Protein AF-A0AAJ7UEV7-F1 (afdb_monomer_lite)

Organism: Petromyzon marinus (NCBI:txid7757)

Foldseek 3Di:
DDDDPQVVVLCVVPVHGLVVVLVVVLVVVLVVLLVVLVVVLVVVLVVCVVPDVDPVVNVVSVVVSVVVSVVVNVVSVVVSVVVSVCCVVPPSDDDPPDDDPVCVVVPDPCVCVVPVVVVVVVVVVVVVVVVVVVVVVVVVVVVVVVVVVVVVVVVVVVVVVVVVVQVVCCVPVNDCVVVVVVVVVVVVVVVVVVVVVVVVVPDDDDDDDDDDDDDDDDDDDDD

Radius of gyration: 62.02 Å; chains: 1; bounding box: 124×59×159 Å

pLDDT: mean 82.24, std 18.48, range [31.08, 98.31]

Secondary structure (DSSP, 8-state):
-------HHHHHHHSS-HHHHHHHHHHHHHHHHHHHHHHHHHHHHHHHHHH---HHHHHHHHHHHHHHHHHHHHHHHHHHHHHHHHHHHHTSPPPTT---GGGGGGGS--TTHHHHHHHHHHHHHHHHHHHHHHHHHHHHHHHHHHHHHHHHHHHHHHHHHHHHHHHHHHHHH-TTHHHHHHHHHHHHHHHHHHHHHHHHTS---------------------

InterPro domains:
  IPR008685 Centromere protein Mis12 [PF05859] (9-202)
  IPR008685 Centromere protein Mis12 [PTHR14527] (3-201)

Structure (mmCIF, N/CA/C/O backbone):
data_AF-A0AAJ7UEV7-F1
#
_entry.id   AF-A0AAJ7UEV7-F1
#
loop_
_atom_site.group_PDB
_atom_site.id
_atom_site.type_symbol
_atom_site.label_atom_id
_atom_site.label_alt_id
_atom_site.label_comp_id
_atom_site.label_asym_id
_atom_site.label_entity_id
_atom_site.label_seq_id
_atom_site.pdbx_PDB_ins_code
_atom_site.Cartn_x
_atom_site.Cartn_y
_atom_site.Cartn_z
_atom_site.occupancy
_atom_site.B_iso_or_equiv
_atom_site.auth_seq_id
_atom_site.auth_comp_id
_atom_site.auth_asym_id
_atom_site.auth_atom_id
_atom_site.pdbx_PDB_model_num
ATOM 1 N N . MET A 1 1 ? -11.355 -19.401 20.460 1.00 37.16 1 MET A N 1
ATOM 2 C CA . MET A 1 1 ? -10.104 -18.675 20.183 1.00 37.16 1 MET A CA 1
ATOM 3 C C . MET A 1 1 ? -9.495 -19.332 18.969 1.00 37.16 1 MET A C 1
ATOM 5 O O . MET A 1 1 ? -8.907 -20.398 19.087 1.00 37.16 1 MET A O 1
ATOM 9 N N . SER A 1 2 ? -9.828 -18.785 17.809 1.00 34.41 2 SER A N 1
ATOM 10 C CA . SER A 1 2 ? -9.319 -19.207 16.510 1.00 34.41 2 SER A CA 1
ATOM 11 C C . SER A 1 2 ? -8.396 -18.087 16.061 1.00 34.41 2 SER A C 1
ATOM 13 O O . SER A 1 2 ? -8.808 -16.929 16.093 1.00 34.41 2 SER A O 1
ATOM 15 N N . ASP A 1 3 ? -7.158 -18.458 15.769 1.00 40.19 3 ASP A N 1
ATOM 16 C CA . ASP A 1 3 ? -6.040 -17.582 15.446 1.00 40.19 3 ASP A CA 1
ATOM 17 C C . ASP A 1 3 ? -6.348 -16.575 14.325 1.00 40.19 3 ASP A C 1
ATOM 19 O O . ASP A 1 3 ? -6.954 -16.918 13.309 1.00 40.19 3 ASP A O 1
ATOM 23 N N . ASP A 1 4 ? -5.874 -15.345 14.535 1.00 48.88 4 ASP A N 1
ATOM 24 C CA . ASP A 1 4 ? -5.304 -14.442 13.533 1.00 48.88 4 ASP A CA 1
ATOM 25 C C . ASP A 1 4 ? -6.028 -14.319 12.191 1.00 48.88 4 ASP A C 1
ATOM 27 O O . ASP A 1 4 ? -5.432 -14.456 11.121 1.00 48.88 4 ASP A O 1
ATOM 31 N N . ASN A 1 5 ? -7.295 -13.913 12.218 1.00 60.47 5 ASN A N 1
ATOM 32 C CA . ASN A 1 5 ? -7.782 -13.089 11.122 1.00 60.47 5 ASN A CA 1
ATOM 33 C C . ASN A 1 5 ? -7.566 -11.634 11.529 1.00 60.47 5 ASN A C 1
ATOM 35 O O . ASN A 1 5 ? -8.482 -10.982 12.022 1.00 60.47 5 ASN A O 1
ATOM 39 N N . LEU A 1 6 ? -6.340 -11.129 11.338 1.00 66.94 6 LEU A N 1
ATOM 40 C CA . LEU A 1 6 ? -5.933 -9.739 11.618 1.00 66.94 6 LEU A CA 1
ATOM 41 C C . LEU A 1 6 ? -6.726 -8.693 10.796 1.00 66.94 6 LEU A C 1
ATOM 43 O O . LEU A 1 6 ? -6.320 -7.537 10.709 1.00 66.94 6 LEU A O 1
ATOM 47 N N . MET A 1 7 ? -7.820 -9.118 10.150 1.00 85.31 7 MET A N 1
ATOM 48 C CA . MET A 1 7 ? -8.650 -8.366 9.223 1.00 85.31 7 MET A CA 1
ATOM 49 C C . MET A 1 7 ? -7.760 -7.621 8.226 1.00 85.31 7 MET A C 1
ATOM 51 O O . MET A 1 7 ? -7.825 -6.404 8.085 1.00 85.31 7 MET A O 1
ATOM 55 N N . MET A 1 8 ? -6.821 -8.347 7.605 1.00 88.88 8 MET A N 1
ATOM 56 C CA . MET A 1 8 ? -5.786 -7.754 6.747 1.00 88.88 8 MET A CA 1
ATOM 57 C C . MET A 1 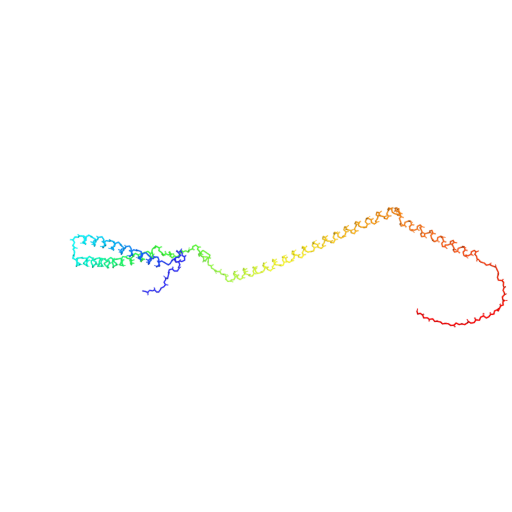8 ? -6.397 -7.074 5.521 1.00 88.88 8 MET A C 1
ATOM 59 O O . MET A 1 8 ? -5.898 -6.044 5.072 1.00 88.88 8 MET A O 1
ATOM 63 N N . TYR A 1 9 ? -7.499 -7.628 5.011 1.00 91.62 9 TYR A N 1
ATOM 64 C CA . TYR A 1 9 ? -8.213 -7.080 3.864 1.00 91.62 9 TYR A CA 1
ATOM 65 C C . TYR A 1 9 ? -8.946 -5.786 4.222 1.00 91.62 9 TYR A C 1
ATOM 67 O O . TYR A 1 9 ? -8.848 -4.772 3.536 1.00 91.62 9 TYR A O 1
ATOM 75 N N . GLU A 1 10 ? -9.607 -5.785 5.372 1.00 92.69 10 GLU A N 1
ATOM 76 C CA . GLU A 1 10 ? -10.213 -4.603 5.967 1.00 92.69 10 GLU A CA 1
ATOM 77 C C . GLU A 1 10 ? -9.139 -3.554 6.281 1.00 92.69 10 GLU A C 1
ATOM 79 O O . GLU A 1 10 ? -9.326 -2.372 6.016 1.00 92.69 10 GLU A O 1
ATOM 84 N N . THR A 1 11 ? -7.978 -3.973 6.786 1.00 93.62 11 THR A N 1
ATOM 85 C CA . THR A 1 11 ? -6.854 -3.086 7.118 1.00 93.62 11 THR A CA 1
ATOM 86 C C . THR A 1 11 ? -6.309 -2.393 5.874 1.00 93.62 11 THR A C 1
ATOM 88 O O . THR A 1 11 ? -6.007 -1.202 5.927 1.00 93.62 11 THR A O 1
ATOM 91 N N . GLN A 1 12 ? -6.231 -3.095 4.739 1.00 92.31 12 GLN A N 1
ATOM 92 C CA . GLN A 1 12 ? -5.912 -2.484 3.447 1.00 92.31 12 GLN A CA 1
ATOM 93 C C . GLN A 1 12 ? -6.934 -1.401 3.074 1.00 92.31 12 GLN A C 1
ATOM 95 O O . GLN A 1 12 ? -6.542 -0.342 2.587 1.00 92.31 12 GLN A O 1
ATOM 100 N N . HIS A 1 13 ? -8.223 -1.637 3.331 1.00 92.69 13 HIS A N 1
ATOM 101 C CA . HIS A 1 13 ? -9.284 -0.676 3.031 1.00 92.69 13 HIS A CA 1
ATOM 102 C C . HIS A 1 13 ? -9.283 0.549 3.961 1.00 92.69 13 HIS A C 1
ATOM 104 O O . HIS A 1 13 ? -9.392 1.682 3.494 1.00 92.69 13 HIS A O 1
ATOM 110 N N . PHE A 1 14 ? 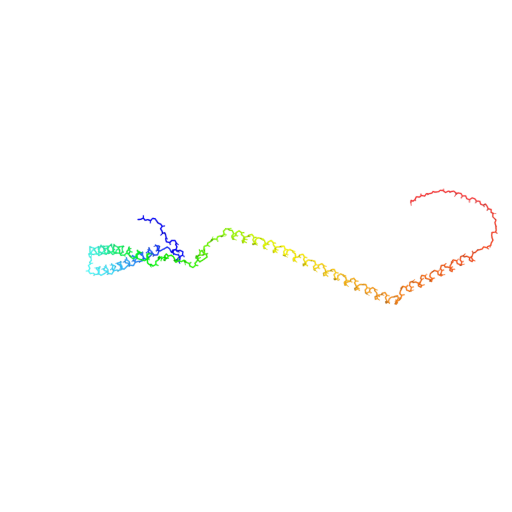-9.173 0.335 5.273 1.00 92.62 14 PHE A N 1
ATOM 111 C CA . PHE A 1 14 ? -9.299 1.388 6.286 1.00 92.62 14 PHE A CA 1
ATOM 112 C C . PHE A 1 14 ? -7.978 2.106 6.595 1.00 92.62 14 PHE A C 1
ATOM 114 O O . PHE A 1 14 ? -7.992 3.225 7.108 1.00 92.62 14 PHE A O 1
ATOM 121 N N . GLY A 1 15 ? -6.833 1.487 6.298 1.00 93.56 15 GLY A N 1
ATOM 122 C CA . GLY A 1 15 ? -5.505 2.009 6.638 1.00 93.56 15 GLY A CA 1
ATOM 123 C C . GLY A 1 15 ? -5.130 1.862 8.118 1.00 93.56 15 GLY A C 1
ATOM 124 O O . GLY A 1 15 ? -4.090 2.363 8.543 1.00 93.56 15 GLY A O 1
ATOM 125 N N . PHE A 1 16 ? -5.959 1.181 8.907 1.00 93.31 16 PHE A N 1
ATOM 126 C CA . PHE A 1 16 ? -5.718 0.819 10.301 1.00 93.31 16 PHE A CA 1
ATOM 127 C C . PHE A 1 16 ? -6.359 -0.539 10.590 1.00 93.31 16 PHE A C 1
ATOM 129 O O . PHE A 1 16 ? -7.294 -0.944 9.899 1.00 93.31 16 PHE A O 1
ATOM 136 N N . THR A 1 17 ? -5.883 -1.238 11.621 1.00 92.44 17 THR A N 1
ATOM 137 C CA . THR A 1 17 ? -6.530 -2.479 12.054 1.00 92.44 17 THR A CA 1
ATOM 138 C C . THR A 1 17 ? -7.797 -2.143 12.848 1.00 92.44 17 THR A C 1
ATOM 140 O O . THR A 1 17 ? -7.738 -1.300 13.753 1.00 92.44 17 THR A O 1
ATOM 143 N N . PRO A 1 18 ? -8.945 -2.787 12.567 1.00 92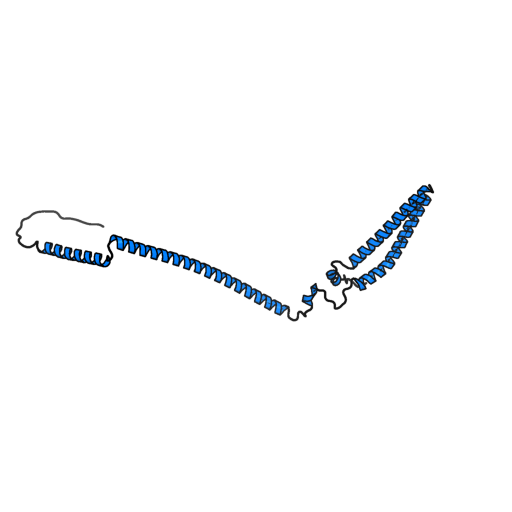.69 18 PRO A N 1
ATOM 144 C CA . PRO A 1 18 ? -10.188 -2.564 13.311 1.00 92.69 18 PRO A CA 1
ATOM 145 C C . PRO A 1 18 ? -10.009 -2.651 14.833 1.00 92.69 18 PRO A C 1
ATOM 147 O O . PRO A 1 18 ? -10.519 -1.806 15.566 1.00 92.69 18 PRO A O 1
ATOM 150 N N . GLN A 1 19 ? -9.192 -3.604 15.291 1.00 91.19 19 GLN A N 1
ATOM 151 C CA . GLN A 1 19 ? -8.843 -3.775 16.701 1.00 91.19 19 GLN A CA 1
ATOM 152 C C . GLN A 1 19 ? -8.137 -2.544 17.290 1.00 91.19 19 GLN A C 1
ATOM 154 O O . GLN A 1 19 ? -8.542 -2.057 18.338 1.00 91.19 19 GLN A O 1
ATOM 159 N N . SER A 1 20 ? -7.161 -1.952 16.588 1.00 93.56 20 SER A N 1
ATOM 160 C CA . SER A 1 20 ? -6.481 -0.743 17.077 1.00 93.56 20 SER A CA 1
ATOM 161 C C . SER A 1 20 ? -7.429 0.453 17.205 1.00 93.56 20 SER A C 1
ATOM 163 O O . SER A 1 20 ? -7.223 1.301 18.076 1.00 93.56 20 SER A O 1
ATOM 165 N N . CYS A 1 21 ? -8.443 0.555 16.341 1.00 94.38 21 CYS A N 1
ATOM 166 C CA . CYS A 1 21 ? -9.458 1.602 16.444 1.00 94.38 21 CYS A CA 1
ATOM 167 C C . CYS A 1 21 ? -10.361 1.381 17.666 1.00 94.38 21 CYS A C 1
ATOM 169 O O . CYS A 1 21 ? -10.597 2.319 18.429 1.00 94.38 21 CYS A O 1
ATOM 171 N N . LEU A 1 22 ? -10.807 0.140 17.881 1.00 94.38 22 LEU A N 1
ATOM 172 C CA . LEU A 1 22 ? -11.633 -0.258 19.023 1.00 94.38 22 LEU A CA 1
ATOM 173 C C . LEU A 1 22 ? -10.908 -0.054 20.359 1.00 94.38 22 LEU A C 1
ATOM 175 O O . LEU A 1 22 ? -11.475 0.558 21.264 1.00 94.38 22 LEU A O 1
ATOM 179 N N . ASP A 1 23 ? -9.636 -0.442 20.445 1.00 94.50 23 ASP A N 1
ATOM 180 C CA . ASP A 1 23 ? -8.784 -0.184 21.610 1.00 94.50 23 ASP A CA 1
ATOM 181 C C . ASP A 1 23 ? -8.656 1.321 21.885 1.00 94.50 23 ASP A C 1
ATOM 183 O O . ASP A 1 23 ? -8.760 1.782 23.025 1.00 94.50 23 ASP A O 1
ATOM 187 N N . GLY A 1 24 ? -8.462 2.122 20.831 1.00 96.44 24 GLY A N 1
ATOM 188 C CA . GLY A 1 24 ? -8.421 3.580 20.932 1.00 96.44 24 GLY A CA 1
ATOM 189 C C . GLY A 1 24 ? -9.727 4.169 21.473 1.00 96.44 24 GLY A C 1
ATOM 190 O O . GLY A 1 24 ? -9.699 5.041 22.344 1.00 96.44 24 GLY A O 1
ATOM 191 N N . MET A 1 25 ? -10.872 3.666 21.005 1.00 95.50 25 MET A N 1
ATOM 192 C CA . MET A 1 25 ? -12.194 4.072 21.486 1.00 95.50 25 MET A CA 1
ATOM 193 C C . MET A 1 25 ? -12.418 3.689 22.954 1.00 95.50 25 MET A C 1
ATOM 195 O O . MET A 1 25 ? -12.871 4.532 23.731 1.00 95.50 25 MET A O 1
ATOM 199 N N . TYR A 1 26 ? -12.080 2.457 23.346 1.00 96.62 26 TYR A N 1
ATOM 200 C CA . TYR A 1 26 ? -12.198 1.987 24.728 1.00 96.62 26 TYR A CA 1
ATOM 201 C C . TYR A 1 26 ? -11.386 2.871 25.678 1.00 96.62 26 TYR A C 1
ATOM 203 O O . TYR A 1 26 ? -11.924 3.406 26.651 1.00 96.62 26 TYR A O 1
ATOM 211 N N . ASN A 1 27 ? -10.113 3.103 25.342 1.00 96.50 27 ASN A N 1
ATOM 212 C CA . ASN A 1 27 ? -9.211 3.923 26.146 1.00 96.50 27 ASN A CA 1
ATOM 213 C C . ASN A 1 27 ? -9.725 5.360 26.296 1.00 96.50 27 ASN A C 1
ATOM 215 O O . ASN A 1 27 ? -9.709 5.900 27.401 1.00 96.50 27 ASN A O 1
ATOM 219 N N . ALA A 1 28 ? -10.242 5.959 25.218 1.00 97.69 28 ALA A N 1
ATOM 220 C CA . ALA A 1 28 ? -10.817 7.300 25.270 1.00 97.69 28 ALA A CA 1
ATOM 221 C C . ALA A 1 28 ? -12.026 7.367 26.219 1.00 97.69 28 ALA A C 1
ATOM 223 O O . ALA A 1 28 ? -12.105 8.257 27.066 1.00 97.69 28 ALA A O 1
ATOM 224 N N . VAL A 1 29 ? -12.959 6.412 26.126 1.00 96.12 29 VAL A N 1
ATOM 225 C CA . VAL A 1 29 ? -14.132 6.369 27.018 1.00 96.12 29 VAL A CA 1
ATOM 226 C C . VAL A 1 29 ? -13.711 6.152 28.471 1.00 96.12 29 VAL A C 1
ATOM 228 O O . VAL A 1 29 ? -14.212 6.842 29.363 1.00 96.12 29 VAL A O 1
ATOM 231 N N . GLN A 1 30 ? -12.768 5.243 28.719 1.00 95.81 30 GLN A N 1
ATOM 232 C CA . GLN A 1 30 ? -12.243 4.992 30.057 1.00 95.81 30 GLN A CA 1
ATOM 233 C C . GLN A 1 30 ? -11.587 6.250 30.652 1.00 95.81 30 GLN A C 1
ATOM 235 O O . GLN A 1 30 ? -11.829 6.576 31.818 1.00 95.81 30 GLN A O 1
ATOM 240 N N . GLU A 1 31 ? -10.801 6.984 29.861 1.00 97.25 31 GLU A N 1
ATOM 241 C CA . GLU A 1 31 ? -10.179 8.243 30.278 1.00 97.25 31 GLU A CA 1
ATOM 242 C C . GLU A 1 31 ? -11.232 9.304 30.629 1.00 97.25 31 GLU A C 1
ATOM 244 O O . GLU A 1 31 ? -11.127 9.957 31.672 1.00 97.25 31 GLU A O 1
ATOM 249 N N . TYR A 1 32 ? -12.297 9.430 29.828 1.00 96.75 32 TYR A N 1
ATOM 250 C CA . TYR A 1 32 ? -13.397 10.353 30.121 1.00 96.75 32 TYR A CA 1
ATOM 251 C C . TYR A 1 32 ? -14.143 10.002 31.411 1.00 96.75 32 TYR A C 1
ATOM 253 O O . TYR A 1 32 ? -14.419 10.902 32.209 1.00 96.75 32 TYR A O 1
ATOM 261 N N . ILE A 1 33 ? -14.444 8.720 31.649 1.00 95.31 33 ILE A N 1
ATOM 262 C CA . ILE A 1 33 ? -15.087 8.266 32.894 1.00 95.31 33 ILE A CA 1
ATOM 263 C C . ILE A 1 33 ? -14.206 8.615 34.094 1.00 95.31 33 ILE A C 1
ATOM 265 O O . ILE A 1 33 ? -14.686 9.198 35.068 1.00 95.31 33 ILE A O 1
ATOM 269 N N . TYR A 1 34 ? -12.913 8.299 34.016 1.00 96.06 34 TYR A N 1
ATOM 270 C CA . TYR A 1 34 ? -11.973 8.579 35.096 1.00 96.06 34 TYR A CA 1
ATOM 271 C C . TYR A 1 34 ? -11.859 10.082 35.377 1.00 96.06 34 TYR A C 1
ATOM 273 O O . TYR A 1 34 ? -11.980 10.507 36.526 1.00 96.06 34 TYR A O 1
ATOM 281 N N . SER A 1 35 ? -11.690 10.891 34.329 1.00 96.94 35 SER A N 1
ATOM 282 C CA . SER A 1 35 ? -11.585 12.349 34.422 1.00 96.94 35 SER A CA 1
ATOM 283 C C . SER A 1 35 ? -12.839 12.978 35.040 1.00 96.94 35 SER A C 1
ATOM 285 O O . SER A 1 35 ? -12.742 13.776 35.975 1.00 96.94 35 SER A O 1
ATOM 287 N N . MET A 1 36 ? -14.031 12.557 34.601 1.00 96.50 36 MET A N 1
ATOM 288 C CA . MET A 1 36 ? -15.302 13.056 35.132 1.00 96.50 36 MET A CA 1
ATOM 289 C C . MET A 1 36 ? -15.491 12.692 36.608 1.00 96.50 36 MET A C 1
ATOM 291 O O . MET A 1 36 ? -15.860 13.550 37.412 1.00 96.50 36 MET A O 1
ATOM 295 N N . LEU A 1 37 ? -15.229 11.435 36.981 1.00 95.50 37 LEU A N 1
ATOM 296 C CA . LEU A 1 37 ? -15.378 10.976 38.363 1.00 95.50 37 LEU A CA 1
ATOM 297 C C . LEU A 1 37 ? -14.362 11.640 39.296 1.00 95.50 37 LEU A C 1
ATOM 299 O O . LEU A 1 37 ? -14.715 11.976 40.426 1.00 95.50 37 LEU A O 1
ATOM 303 N N . LYS A 1 38 ? -13.138 11.899 38.822 1.00 95.31 38 LYS A N 1
ATOM 304 C CA . LYS A 1 38 ? -12.131 12.650 39.581 1.00 95.31 38 LYS A CA 1
ATOM 305 C C . LYS A 1 38 ? -12.497 14.119 39.756 1.00 95.31 38 LYS A C 1
ATOM 307 O O . LYS A 1 38 ? -12.440 14.614 40.876 1.00 95.31 38 LYS A O 1
ATOM 312 N N . ALA A 1 39 ? -12.974 14.790 38.710 1.00 96.19 39 ALA A N 1
ATOM 313 C CA . ALA A 1 39 ? -13.480 16.157 38.839 1.00 96.19 39 ALA A CA 1
ATOM 314 C C . ALA A 1 39 ? -14.673 16.238 39.814 1.00 96.19 39 ALA A C 1
ATOM 316 O O . ALA A 1 39 ? -14.785 17.179 40.605 1.00 96.19 39 ALA A O 1
ATOM 317 N N . GLY A 1 40 ? -15.548 15.226 39.793 1.00 95.31 40 GLY A N 1
ATOM 318 C CA . GLY A 1 40 ? -16.633 15.071 40.761 1.00 95.31 40 GLY A CA 1
ATOM 319 C C . GLY A 1 40 ? -16.126 14.871 42.193 1.00 95.31 40 GLY A C 1
ATOM 320 O O . GLY A 1 40 ? -16.630 15.516 43.113 1.00 95.31 40 GLY A O 1
ATOM 321 N N . GLU A 1 41 ? -15.108 14.029 42.385 1.00 95.25 41 GLU A N 1
ATOM 322 C CA . GLU A 1 41 ? -14.438 13.830 43.676 1.00 95.25 41 GLU A CA 1
ATOM 323 C C . GLU A 1 41 ? -13.891 15.146 44.226 1.00 95.25 41 GLU A C 1
ATOM 325 O O . GLU A 1 41 ? -14.177 15.474 45.376 1.00 95.25 41 GLU A O 1
ATOM 330 N N . ASP A 1 42 ? -13.178 15.924 43.412 1.00 94.56 42 ASP A N 1
ATOM 331 C CA . ASP A 1 42 ? -12.589 17.200 43.827 1.00 94.56 42 ASP A CA 1
ATOM 332 C C . ASP A 1 42 ? -13.663 18.193 44.297 1.00 94.56 42 ASP A C 1
ATOM 334 O O . ASP A 1 42 ? -13.528 18.810 45.358 1.00 94.56 42 ASP A O 1
ATOM 338 N N . CYS A 1 43 ? -14.783 18.277 43.570 1.00 94.56 43 CYS A N 1
ATOM 339 C CA . CYS A 1 43 ? -15.926 19.118 43.938 1.00 94.56 43 CYS A CA 1
ATOM 340 C C . CYS A 1 43 ? -16.552 18.692 45.280 1.00 94.56 43 CYS A C 1
ATOM 342 O O . CYS A 1 43 ? -16.884 19.534 46.124 1.00 94.56 43 CYS A O 1
ATOM 344 N N . VAL A 1 44 ? -16.721 17.383 45.500 1.00 92.50 44 VAL A N 1
ATOM 345 C CA . VAL A 1 44 ? -17.278 16.846 46.752 1.00 92.50 44 VAL A CA 1
ATOM 346 C C . VAL A 1 44 ? -16.293 17.032 47.907 1.00 92.50 44 VAL A C 1
ATOM 348 O O . VAL A 1 44 ? -16.708 17.418 49.002 1.00 92.50 44 VAL A O 1
ATOM 351 N N . LEU A 1 45 ? -14.996 16.817 47.683 1.00 93.00 45 LEU A N 1
ATOM 352 C CA . LEU A 1 45 ? -13.951 17.039 48.682 1.00 93.00 45 LEU A CA 1
ATOM 353 C C . LEU A 1 45 ? -13.896 18.507 49.113 1.00 93.00 45 LEU A C 1
ATOM 355 O O . LEU A 1 45 ? -13.855 18.775 50.314 1.00 93.00 45 LEU A O 1
ATOM 359 N N . GLU A 1 46 ? -13.967 19.456 48.175 1.00 91.19 46 GLU A N 1
ATOM 360 C CA . GLU A 1 46 ? -14.021 20.891 48.485 1.00 91.19 46 GLU A CA 1
ATOM 361 C C . GLU A 1 46 ? -15.261 21.235 49.326 1.00 91.19 46 GLU A C 1
ATOM 363 O O . GLU A 1 46 ? -15.178 21.968 50.320 1.00 91.19 46 GLU A O 1
ATOM 368 N N . TYR A 1 47 ? -16.416 20.666 48.975 1.00 89.75 47 TYR A N 1
ATOM 369 C CA . TYR A 1 47 ? -17.656 20.854 49.725 1.00 89.75 47 TYR A CA 1
ATOM 370 C C . TYR A 1 47 ? -17.568 20.300 51.157 1.00 89.75 47 TYR A C 1
ATOM 372 O O . TYR A 1 47 ? -17.971 20.974 52.111 1.00 89.75 47 TYR A O 1
ATOM 380 N N . VAL A 1 48 ? -17.031 19.087 51.321 1.00 89.12 48 VAL A N 1
ATOM 381 C CA . VAL A 1 48 ? -16.893 18.419 52.625 1.00 89.12 48 VAL A CA 1
ATOM 382 C C . VAL A 1 48 ? -15.846 19.115 53.491 1.00 89.12 48 VAL A C 1
ATOM 384 O O . VAL A 1 48 ? -16.107 19.334 54.673 1.00 89.12 48 VAL A O 1
ATOM 387 N N . ALA A 1 49 ? -14.714 19.534 52.922 1.00 87.19 49 ALA A N 1
ATOM 388 C CA . ALA A 1 49 ? -13.662 20.251 53.643 1.00 87.19 49 ALA A CA 1
ATOM 389 C C . ALA A 1 49 ? -14.153 21.591 54.217 1.00 87.19 49 ALA A C 1
ATOM 391 O O . ALA A 1 49 ? -13.744 21.989 55.306 1.00 87.19 49 ALA A O 1
ATOM 392 N N . ARG A 1 50 ? -15.082 22.270 53.528 1.00 86.50 50 ARG A N 1
ATOM 393 C CA . ARG A 1 50 ? -15.719 23.505 54.022 1.00 86.50 50 ARG A CA 1
ATOM 394 C C . ARG A 1 50 ? -16.689 23.285 55.188 1.00 86.50 50 ARG A C 1
ATOM 396 O O . ARG A 1 50 ? -16.955 24.229 55.926 1.00 86.50 50 ARG A O 1
ATOM 403 N N . ARG A 1 51 ? -17.263 22.085 55.331 1.00 82.31 51 ARG A N 1
ATOM 404 C CA . ARG A 1 51 ? -18.329 21.776 56.309 1.00 82.31 51 ARG A CA 1
ATOM 405 C C . ARG A 1 51 ? -17.892 20.877 57.460 1.00 82.31 51 ARG A C 1
ATOM 407 O O . ARG A 1 51 ? -18.525 20.911 58.511 1.00 82.31 51 ARG A O 1
ATOM 414 N N . SER A 1 52 ? -16.853 20.068 57.282 1.00 70.44 52 SER A N 1
ATOM 415 C CA . SER A 1 52 ? -16.338 19.171 58.314 1.00 70.44 52 SER A CA 1
ATOM 416 C C . SER A 1 52 ? -14.812 19.156 58.301 1.00 70.44 52 SER A C 1
ATOM 418 O O . SER A 1 52 ? -14.203 18.929 57.259 1.00 70.44 52 SER A O 1
ATOM 420 N N . SER A 1 53 ? -14.198 19.323 59.472 1.00 65.31 53 SER A N 1
ATOM 421 C CA . SER A 1 53 ? -12.738 19.276 59.643 1.00 65.31 53 SER A CA 1
ATOM 422 C C . SER A 1 53 ? -12.213 17.867 59.956 1.00 65.31 53 SER A C 1
ATOM 424 O O . SER A 1 53 ? -11.098 17.719 60.448 1.00 65.31 53 SER A O 1
ATOM 426 N N . HIS A 1 54 ? -13.026 16.822 59.771 1.00 74.06 54 HIS A N 1
ATOM 427 C CA . HIS A 1 54 ? -12.658 15.448 60.121 1.00 74.06 54 HIS A CA 1
ATOM 428 C C . HIS A 1 54 ? -12.066 14.723 58.912 1.00 74.06 54 HIS A C 1
ATOM 430 O O . HIS A 1 54 ? -12.756 14.486 57.920 1.00 74.06 54 HIS A O 1
ATOM 436 N N . SER A 1 55 ? -10.797 14.320 59.026 1.00 75.06 55 SER A N 1
ATOM 437 C CA . SER A 1 55 ? -10.056 13.585 57.989 1.00 75.06 55 SER A CA 1
ATOM 438 C C . SER A 1 55 ? -10.766 12.304 57.537 1.00 75.06 55 SER A C 1
ATOM 440 O O . SER A 1 55 ? -10.765 11.986 56.350 1.00 75.06 55 SER A O 1
ATOM 442 N N . SER A 1 56 ? -11.470 11.632 58.453 1.00 78.56 56 SER A N 1
ATOM 443 C CA . SER A 1 56 ? -12.233 10.410 58.176 1.00 78.56 56 SER A CA 1
ATOM 444 C C . SER A 1 56 ? -13.401 10.602 57.200 1.00 78.56 56 SER A C 1
ATOM 446 O O . SER A 1 56 ? -13.843 9.637 56.581 1.00 78.56 56 SER A O 1
ATOM 448 N N . SER A 1 57 ? -13.917 11.826 57.042 1.00 82.31 57 SER A N 1
ATOM 449 C CA . SER A 1 57 ? -14.974 12.135 56.068 1.00 82.31 57 SER A CA 1
ATOM 450 C C . SER A 1 57 ? -14.409 12.240 54.648 1.00 82.31 57 SER A C 1
ATOM 452 O O . SER A 1 57 ? -15.002 11.731 53.700 1.00 82.31 57 SER A O 1
ATOM 454 N N . LEU A 1 58 ? -13.216 12.827 54.506 1.00 86.12 58 LEU A N 1
ATOM 455 C CA . LEU A 1 58 ? -12.530 12.978 53.220 1.00 86.12 58 LEU A CA 1
ATOM 456 C C . LEU A 1 58 ? -12.056 11.624 52.675 1.00 86.12 58 LEU A C 1
ATOM 458 O O . LEU A 1 58 ? -12.225 11.343 51.492 1.00 86.12 58 LEU A O 1
ATOM 462 N N . GLU A 1 59 ? -11.528 10.752 53.537 1.00 88.56 59 GLU A N 1
ATOM 463 C CA . GLU A 1 59 ? -11.122 9.392 53.150 1.00 88.56 59 GLU A CA 1
ATOM 464 C C . GLU A 1 59 ? -12.300 8.555 52.639 1.00 88.56 59 GLU A C 1
ATOM 466 O O . GLU A 1 59 ? -12.166 7.851 51.639 1.00 88.56 59 GLU A O 1
ATOM 471 N N . LYS A 1 60 ? -13.480 8.684 53.262 1.00 91.31 60 LYS A N 1
ATOM 472 C CA . LYS A 1 60 ? -14.703 8.007 52.803 1.00 91.31 60 LYS A CA 1
ATOM 473 C C . LYS A 1 60 ? -15.153 8.478 51.424 1.00 91.31 60 LYS A C 1
ATOM 475 O O . LYS A 1 60 ? -15.618 7.653 50.644 1.00 91.31 60 LYS A O 1
ATOM 480 N N . VAL A 1 61 ? -15.004 9.769 51.113 1.00 92.06 61 VAL A N 1
ATOM 481 C CA . VAL A 1 61 ? -15.292 10.295 49.767 1.00 92.06 61 VAL A CA 1
ATOM 482 C C . VAL A 1 61 ? -14.356 9.651 48.750 1.00 92.06 61 VAL A C 1
ATOM 484 O O . VAL A 1 61 ? -14.836 9.091 47.772 1.00 92.06 61 VAL A O 1
ATOM 487 N N . ARG A 1 62 ? -13.043 9.630 49.018 1.00 93.31 62 ARG A N 1
ATOM 488 C CA . ARG A 1 62 ? -12.060 8.992 48.123 1.00 93.31 62 ARG A CA 1
ATOM 489 C C . ARG A 1 62 ? -12.345 7.508 47.908 1.00 93.31 62 ARG A C 1
ATOM 491 O O . ARG A 1 62 ? -12.312 7.029 46.778 1.00 93.31 62 ARG A O 1
ATOM 498 N N . GLN A 1 63 ? -12.657 6.787 48.985 1.00 94.75 63 GLN A N 1
ATOM 499 C CA . GLN A 1 63 ? -13.012 5.370 48.918 1.00 94.75 63 GLN A CA 1
ATOM 500 C C . GLN A 1 63 ? -14.303 5.148 48.117 1.00 94.75 63 GLN A C 1
ATOM 502 O O . GLN A 1 63 ? -14.370 4.229 47.305 1.00 94.75 63 GLN A O 1
ATOM 5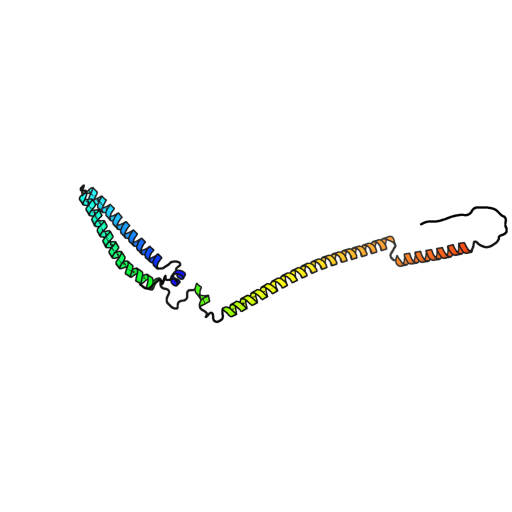07 N N . GLY A 1 64 ? -15.311 6.001 48.316 1.00 95.12 64 GLY A N 1
ATOM 508 C CA . GLY A 1 64 ? -16.562 5.965 47.563 1.00 95.12 64 GLY A CA 1
ATOM 509 C C . GLY A 1 64 ? -16.356 6.224 46.071 1.00 95.12 64 GLY A C 1
ATOM 510 O O . GLY A 1 64 ? -16.884 5.474 45.252 1.00 95.12 64 GLY A O 1
ATOM 511 N N . THR A 1 65 ? -15.545 7.223 45.708 1.00 95.06 65 THR A N 1
ATOM 512 C CA . THR A 1 65 ? -15.196 7.486 44.304 1.00 95.06 65 THR A CA 1
ATOM 513 C C . THR A 1 65 ? -14.453 6.305 43.696 1.00 95.06 65 THR A C 1
ATOM 515 O O . THR A 1 65 ? -14.770 5.917 42.578 1.00 95.06 65 THR A O 1
ATOM 518 N N . GLN A 1 66 ? -13.511 5.691 44.419 1.00 95.56 66 GLN A N 1
ATOM 519 C CA . GLN A 1 66 ? -12.792 4.524 43.905 1.00 95.56 66 GLN A CA 1
ATOM 520 C C . GLN A 1 66 ? -13.739 3.349 43.630 1.00 95.56 66 GLN A C 1
ATOM 522 O O . GLN A 1 66 ? -13.688 2.774 42.549 1.00 95.56 66 GLN A O 1
ATOM 527 N N . LEU A 1 67 ? -14.660 3.051 44.553 1.00 96.75 67 LEU A N 1
ATOM 528 C CA . LEU A 1 67 ? -15.687 2.024 44.341 1.00 96.75 67 LEU A CA 1
ATOM 529 C C . LEU A 1 67 ? -16.570 2.335 43.125 1.00 96.75 67 LEU A C 1
ATOM 531 O O . LEU A 1 67 ? -16.935 1.428 42.381 1.00 96.75 67 LEU A O 1
ATOM 535 N N . LEU A 1 68 ? -16.904 3.610 42.911 1.00 95.81 68 LEU A N 1
ATOM 536 C CA . LEU A 1 68 ? -17.678 4.039 41.749 1.00 95.81 68 LEU A CA 1
ATOM 537 C C . LEU A 1 68 ? -16.882 3.894 40.445 1.00 95.81 68 LEU A C 1
ATOM 539 O O . LEU A 1 68 ? -17.441 3.428 39.457 1.00 95.81 68 LEU A O 1
ATOM 543 N N . ILE A 1 69 ? -15.590 4.237 40.440 1.00 95.69 69 ILE A N 1
ATOM 544 C CA . ILE A 1 69 ? -14.691 4.031 39.293 1.00 95.69 69 ILE A CA 1
ATOM 545 C C . ILE A 1 69 ? -14.619 2.544 38.946 1.00 95.69 69 ILE A C 1
ATOM 547 O O . ILE A 1 69 ? -14.825 2.183 37.790 1.00 95.69 69 ILE A O 1
ATOM 551 N N . ASP A 1 70 ? -14.379 1.683 39.935 1.00 95.75 70 ASP A N 1
ATOM 552 C CA . ASP A 1 70 ? -14.262 0.239 39.721 1.00 95.75 70 ASP A CA 1
ATOM 553 C C . ASP A 1 70 ? -15.581 -0.348 39.187 1.00 95.75 70 ASP A C 1
ATOM 555 O O . ASP A 1 70 ? -15.581 -1.157 38.256 1.00 95.75 70 ASP A O 1
ATOM 559 N N . HIS A 1 71 ? -16.720 0.115 39.716 1.00 95.75 71 HIS A N 1
ATOM 560 C CA . HIS A 1 71 ? -18.042 -0.284 39.236 1.00 95.75 71 HIS A CA 1
ATOM 561 C C . HIS A 1 71 ? -18.302 0.169 37.793 1.00 95.75 71 HIS A C 1
ATOM 563 O O . HIS A 1 71 ? -18.773 -0.621 36.973 1.00 95.75 71 HIS A O 1
ATOM 569 N N . MET A 1 72 ? -17.970 1.420 37.461 1.00 95.50 72 MET A N 1
ATOM 570 C CA . MET A 1 72 ? -18.140 1.953 36.107 1.00 95.50 72 MET A CA 1
ATOM 571 C C . MET A 1 72 ? -17.209 1.294 35.104 1.00 95.50 72 MET A C 1
ATOM 573 O O . MET A 1 72 ? -17.641 1.021 33.989 1.00 95.50 72 MET A O 1
ATOM 577 N N . LYS A 1 73 ? -15.977 0.968 35.501 1.00 95.19 73 LYS A N 1
ATOM 578 C CA . LYS A 1 73 ? -15.055 0.208 34.661 1.00 95.19 73 LYS A CA 1
ATOM 579 C C . LYS A 1 73 ? -15.605 -1.184 34.360 1.00 95.19 73 LYS A C 1
ATOM 581 O O . LYS A 1 73 ? -15.709 -1.547 33.199 1.00 95.19 73 LYS A O 1
ATOM 586 N N . SER A 1 74 ? -16.041 -1.924 35.380 1.00 95.44 74 SER A N 1
ATOM 587 C CA . SER A 1 74 ? -16.613 -3.260 35.171 1.00 95.44 74 SER A CA 1
ATOM 588 C C . SER A 1 74 ? -17.845 -3.232 34.262 1.00 95.44 74 SER A C 1
ATOM 590 O O . SER A 1 74 ? -18.048 -4.159 33.479 1.00 95.44 74 SER A O 1
ATOM 592 N N . HIS A 1 75 ? -18.671 -2.188 34.363 1.00 95.44 75 HIS A N 1
ATOM 593 C CA . HIS A 1 75 ? -19.814 -2.017 33.474 1.00 95.44 75 HIS A CA 1
ATOM 594 C C . HIS A 1 75 ? -19.380 -1.635 32.053 1.00 95.44 75 HIS A C 1
ATOM 596 O O . HIS A 1 75 ? -19.949 -2.151 31.092 1.00 95.44 75 HIS A O 1
ATOM 602 N N . LEU A 1 76 ? -18.382 -0.752 31.914 1.00 95.81 76 LEU A N 1
ATOM 603 C CA . LEU A 1 76 ? -17.802 -0.390 30.624 1.00 95.81 76 LEU A CA 1
ATOM 604 C C . LEU A 1 76 ? -17.297 -1.643 29.913 1.00 95.81 76 LEU A C 1
ATOM 606 O O . LEU A 1 76 ? -17.731 -1.867 28.792 1.00 95.81 76 LEU A O 1
ATOM 610 N N . ASP A 1 77 ? -16.490 -2.470 30.578 1.00 95.69 77 ASP A N 1
ATOM 611 C CA . ASP A 1 77 ? -15.911 -3.699 30.022 1.00 95.69 77 ASP A CA 1
ATOM 612 C C . ASP A 1 77 ? -16.999 -4.601 29.418 1.00 95.69 77 ASP A C 1
ATOM 614 O O . ASP A 1 77 ? -16.973 -4.885 28.223 1.00 95.69 77 ASP A O 1
ATOM 618 N N . MET A 1 78 ? -18.042 -4.929 30.193 1.00 95.62 78 MET A N 1
ATOM 619 C CA . MET A 1 78 ? -19.165 -5.742 29.702 1.00 95.62 78 MET A CA 1
ATOM 620 C C . MET A 1 78 ? -19.889 -5.114 28.506 1.00 95.62 78 MET A C 1
ATOM 622 O O . MET A 1 78 ? -20.271 -5.808 27.565 1.00 95.62 78 MET A O 1
ATOM 626 N N . THR A 1 79 ? -20.139 -3.803 28.544 1.00 94.81 79 THR A N 1
ATOM 627 C CA . THR A 1 79 ? -20.829 -3.135 27.430 1.00 94.81 79 THR A CA 1
ATOM 628 C C . THR A 1 79 ? -19.950 -3.006 26.196 1.00 94.81 79 THR A C 1
ATOM 630 O O . THR A 1 79 ? -20.454 -3.099 25.076 1.00 94.81 79 THR A O 1
ATOM 633 N N . PHE A 1 80 ? -18.650 -2.796 26.389 1.00 95.88 80 PHE A N 1
ATOM 634 C CA . PHE A 1 80 ? -17.716 -2.572 25.306 1.00 95.88 80 PHE A CA 1
ATOM 635 C C . PHE A 1 80 ? -17.408 -3.871 24.576 1.00 95.88 80 PHE A C 1
ATOM 637 O O . PHE A 1 80 ? -17.368 -3.828 23.359 1.00 95.88 80 PHE A O 1
ATOM 644 N N . GLU A 1 81 ? -17.354 -5.021 25.255 1.00 94.19 81 GLU A N 1
ATOM 645 C CA . GLU A 1 81 ? -17.274 -6.337 24.595 1.00 94.19 81 GLU A CA 1
ATOM 646 C C . GLU A 1 81 ? -18.400 -6.532 23.558 1.00 94.19 81 GLU A C 1
ATOM 648 O O . GLU A 1 81 ? -18.172 -7.004 22.442 1.00 94.19 81 GLU A O 1
ATOM 653 N N . LEU A 1 82 ? -19.631 -6.118 23.889 1.00 94.62 82 LEU A N 1
ATOM 654 C CA . LEU A 1 82 ? -20.773 -6.230 22.977 1.00 94.62 82 LEU A CA 1
ATOM 655 C C . LEU A 1 82 ? -20.679 -5.240 21.803 1.00 94.62 82 LEU A C 1
ATOM 657 O O . LEU A 1 82 ? -21.021 -5.578 20.667 1.00 94.62 82 LEU A O 1
ATOM 661 N N . ILE A 1 83 ? -20.236 -4.012 22.081 1.00 93.12 83 ILE A N 1
ATOM 662 C CA . ILE A 1 83 ? -20.038 -2.969 21.066 1.00 93.12 83 ILE A CA 1
ATOM 663 C C . ILE A 1 83 ? -18.901 -3.357 20.121 1.00 93.12 83 ILE A C 1
ATOM 665 O O . ILE A 1 83 ? -19.046 -3.217 18.909 1.00 93.12 83 ILE A O 1
ATOM 669 N N . GLU A 1 84 ? -17.799 -3.861 20.665 1.00 93.44 84 GLU A N 1
ATOM 670 C CA . GLU A 1 84 ? -16.619 -4.311 19.939 1.00 93.44 84 GLU A CA 1
ATOM 671 C C . GLU A 1 84 ? -17.000 -5.393 18.935 1.00 93.44 84 GLU A C 1
ATOM 673 O O . GLU A 1 84 ? -16.751 -5.229 17.741 1.00 93.44 84 GLU A O 1
ATOM 678 N N . LEU A 1 85 ? -17.711 -6.430 19.392 1.00 92.44 85 LEU A N 1
ATOM 679 C CA . LEU A 1 85 ? -18.203 -7.499 18.528 1.00 92.44 85 LEU A CA 1
ATOM 680 C C . LEU A 1 85 ? -19.095 -6.954 17.405 1.00 92.44 85 LEU A C 1
ATOM 682 O O . LEU A 1 85 ? -18.911 -7.289 16.235 1.00 92.44 85 LEU A O 1
ATOM 686 N N . TYR A 1 86 ? -20.046 -6.080 17.743 1.00 94.69 86 TYR A N 1
ATOM 687 C CA . TYR A 1 86 ? -20.963 -5.513 16.759 1.00 94.69 86 TYR A CA 1
ATOM 688 C C . TYR A 1 86 ? -20.237 -4.668 15.705 1.00 94.69 86 TYR A C 1
ATOM 690 O O . TYR A 1 86 ? -20.490 -4.814 14.508 1.00 94.69 86 TYR A O 1
ATOM 698 N N . ILE A 1 87 ? -19.341 -3.777 16.132 1.00 93.62 87 ILE A N 1
ATOM 699 C CA . ILE A 1 87 ? -18.601 -2.890 15.232 1.00 93.62 87 ILE A CA 1
ATOM 700 C C . ILE A 1 87 ? -17.648 -3.708 14.356 1.00 93.62 87 ILE A C 1
ATOM 702 O O . ILE A 1 87 ? -17.620 -3.497 13.141 1.00 93.62 87 ILE A O 1
ATOM 706 N N . ALA A 1 88 ? -16.922 -4.665 14.936 1.00 90.31 88 ALA A N 1
ATOM 707 C CA . ALA A 1 88 ? -16.022 -5.538 14.193 1.00 90.31 88 ALA A CA 1
ATOM 708 C C . ALA A 1 88 ? -16.773 -6.301 13.088 1.00 90.31 88 ALA A C 1
ATOM 710 O O . ALA A 1 88 ? -16.378 -6.234 11.925 1.00 90.31 88 ALA A O 1
ATOM 711 N N . GLU A 1 89 ? -17.900 -6.944 13.413 1.00 89.88 89 GLU A N 1
ATOM 712 C CA . GLU A 1 89 ? -18.651 -7.778 12.463 1.00 89.88 89 GLU A CA 1
ATOM 713 C C . GLU A 1 89 ? -19.493 -6.992 11.445 1.00 89.88 89 GLU A C 1
ATOM 715 O O . GLU A 1 89 ? -19.757 -7.486 10.346 1.00 89.88 89 GLU A O 1
ATOM 720 N N . ARG A 1 90 ? -19.997 -5.803 11.801 1.00 90.56 90 ARG A N 1
ATOM 721 C CA . ARG A 1 90 ? -20.998 -5.085 10.981 1.00 90.56 90 ARG A CA 1
ATOM 722 C C . ARG A 1 90 ? -20.493 -3.812 10.331 1.00 90.56 90 ARG A C 1
ATOM 724 O O . ARG A 1 90 ? -21.068 -3.404 9.326 1.00 90.56 90 ARG A O 1
ATOM 731 N N . VAL A 1 91 ? -19.480 -3.173 10.907 1.00 93.56 91 VAL A N 1
ATOM 732 C CA . VAL A 1 91 ? -18.979 -1.872 10.441 1.00 93.56 91 VAL A CA 1
ATOM 733 C C . VAL A 1 91 ? -17.628 -2.033 9.766 1.00 93.56 91 VAL A C 1
ATOM 735 O O . VAL A 1 91 ? -17.442 -1.539 8.657 1.00 93.56 91 VAL A O 1
ATOM 738 N N . PHE A 1 92 ? -16.703 -2.742 10.413 1.00 93.31 92 PHE A N 1
ATOM 739 C CA . PHE A 1 92 ? -15.343 -2.899 9.906 1.00 93.31 92 PHE A CA 1
ATOM 740 C C . PHE A 1 92 ? -15.133 -4.133 9.034 1.00 93.31 92 PHE A C 1
ATOM 742 O O . PHE A 1 92 ? -14.044 -4.289 8.507 1.00 93.31 92 PHE A O 1
ATOM 749 N N . THR A 1 93 ? -16.138 -4.983 8.832 1.00 92.12 93 THR A N 1
ATOM 750 C CA . THR A 1 93 ? -16.009 -6.155 7.957 1.00 92.12 93 THR A CA 1
ATOM 751 C C . THR A 1 93 ? -16.287 -5.790 6.499 1.00 92.12 93 THR A C 1
ATOM 753 O O . THR A 1 93 ? -17.340 -5.228 6.183 1.00 92.12 93 THR A O 1
ATOM 756 N N . VAL A 1 94 ? -15.384 -6.168 5.589 1.00 91.44 94 VAL A N 1
ATOM 757 C CA . VAL A 1 94 ? -15.648 -6.089 4.147 1.00 91.44 94 VAL A CA 1
ATOM 758 C C . VAL A 1 94 ? -16.517 -7.292 3.749 1.00 91.44 94 VAL A C 1
ATOM 760 O O . VAL A 1 94 ? -16.144 -8.434 4.026 1.00 91.44 94 VAL A O 1
ATOM 763 N N . PRO A 1 95 ? -17.690 -7.094 3.113 1.00 91.19 95 PRO A N 1
ATOM 764 C CA . PRO A 1 95 ? -18.572 -8.208 2.785 1.00 91.19 95 PRO A CA 1
ATOM 765 C C . PRO A 1 95 ? -17.910 -9.229 1.846 1.00 91.19 95 PRO A C 1
ATOM 767 O O . PRO A 1 95 ? -17.224 -8.840 0.895 1.00 91.19 95 PRO A O 1
ATOM 770 N N . PRO A 1 96 ? -18.162 -10.538 2.036 1.00 86.31 96 PRO A N 1
ATOM 771 C CA . PRO A 1 96 ? -17.600 -11.561 1.167 1.00 86.31 96 PRO A CA 1
ATOM 772 C C . PRO A 1 96 ? -18.092 -11.373 -0.273 1.0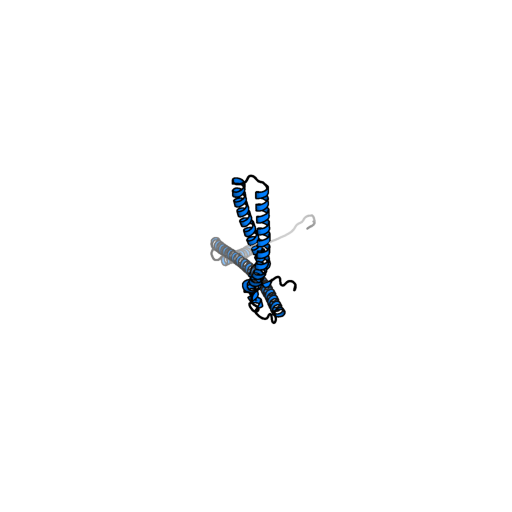0 86.31 96 PRO A C 1
ATOM 774 O O . PRO A 1 96 ? -19.281 -11.167 -0.520 1.00 86.31 96 PRO A O 1
ATOM 777 N N . GLY A 1 97 ? -17.169 -11.457 -1.230 1.00 84.75 97 GLY A N 1
ATOM 778 C CA . GLY A 1 97 ? -17.457 -11.253 -2.653 1.00 84.75 97 GLY A CA 1
ATOM 779 C C . GLY A 1 97 ? -17.431 -9.791 -3.106 1.00 84.75 97 GLY A C 1
ATOM 780 O O . GLY A 1 97 ? -17.613 -9.530 -4.295 1.00 84.75 97 GLY A O 1
ATOM 781 N N . VAL A 1 98 ? -17.173 -8.845 -2.199 1.00 89.69 98 VAL A N 1
ATOM 782 C CA . VAL A 1 98 ? -16.806 -7.476 -2.567 1.00 89.69 98 VAL A CA 1
ATOM 783 C C . VAL A 1 98 ? -15.300 -7.418 -2.767 1.00 89.69 98 VAL A C 1
ATOM 785 O O . VAL A 1 98 ? -14.529 -7.839 -1.912 1.00 89.69 98 VAL A O 1
ATOM 788 N N . LEU A 1 99 ? -14.901 -6.889 -3.918 1.00 91.25 99 LEU A N 1
ATOM 789 C CA . LEU A 1 99 ? -13.509 -6.705 -4.286 1.00 91.25 99 LEU A CA 1
ATOM 790 C C . LEU A 1 99 ? -13.166 -5.221 -4.169 1.00 91.25 99 LEU A C 1
ATOM 792 O O . LEU A 1 99 ? -13.861 -4.368 -4.737 1.00 91.25 99 LEU A O 1
ATOM 796 N N . LEU A 1 100 ? -12.121 -4.918 -3.406 1.00 91.81 100 LEU A N 1
ATOM 797 C CA . LEU A 1 100 ? -11.656 -3.557 -3.198 1.00 91.81 100 LEU A CA 1
ATOM 798 C C . LEU A 1 100 ? -11.196 -2.930 -4.527 1.00 91.81 100 LEU A C 1
ATOM 800 O O . LEU A 1 100 ? -10.714 -3.635 -5.420 1.00 91.81 100 LEU A O 1
ATOM 804 N N . PRO A 1 101 ? -11.350 -1.605 -4.711 1.00 89.62 101 PRO A N 1
ATOM 805 C CA . PRO A 1 101 ? -10.942 -0.925 -5.939 1.00 89.62 101 PRO A CA 1
ATOM 806 C C . PRO A 1 101 ? -9.484 -1.182 -6.342 1.00 89.62 101 PRO A C 1
ATOM 808 O O . PRO A 1 101 ? -9.191 -1.259 -7.537 1.00 89.62 101 PRO A O 1
ATOM 811 N N . GLU A 1 102 ? -8.601 -1.328 -5.357 1.00 87.50 102 GLU A N 1
ATOM 812 C CA . GLU A 1 102 ? -7.172 -1.602 -5.512 1.00 87.50 102 GLU A CA 1
ATOM 813 C C . GLU A 1 102 ? -6.921 -2.975 -6.144 1.00 87.50 102 GLU A C 1
ATOM 815 O O . GLU A 1 102 ? -5.979 -3.141 -6.918 1.00 87.50 102 GLU A O 1
ATOM 820 N N . ASP A 1 103 ? -7.808 -3.937 -5.892 1.00 88.56 103 ASP A N 1
ATOM 821 C CA . ASP A 1 103 ? -7.659 -5.311 -6.361 1.00 88.56 103 ASP A CA 1
ATOM 822 C C . ASP A 1 103 ? -8.339 -5.561 -7.704 1.00 88.56 103 ASP A C 1
ATOM 824 O O . ASP A 1 103 ? -8.267 -6.672 -8.224 1.00 88.56 103 ASP A O 1
ATOM 828 N N . ARG A 1 104 ? -8.975 -4.546 -8.310 1.00 86.38 104 ARG A N 1
ATOM 829 C CA . ARG A 1 104 ? -9.614 -4.661 -9.637 1.00 86.38 104 ARG A CA 1
ATOM 830 C C . ARG A 1 104 ? -8.746 -5.346 -10.700 1.00 86.38 104 ARG A C 1
ATOM 832 O O . ARG A 1 104 ? -9.319 -6.117 -11.470 1.00 86.38 104 ARG A O 1
ATOM 839 N N . PRO A 1 105 ? -7.415 -5.127 -10.774 1.00 82.06 105 PRO A N 1
ATOM 840 C CA . PRO A 1 105 ? -6.556 -5.847 -11.716 1.00 82.06 105 PRO A CA 1
ATOM 841 C C . PRO A 1 105 ? -6.572 -7.371 -11.520 1.00 82.06 105 PRO A C 1
ATOM 843 O O . PRO A 1 105 ? -6.431 -8.108 -12.488 1.00 82.06 105 PRO A O 1
ATOM 846 N N . HIS A 1 106 ? -6.806 -7.838 -10.293 1.00 79.94 106 HIS A N 1
ATOM 847 C CA . HIS A 1 106 ? -6.875 -9.251 -9.922 1.00 79.94 106 HIS A CA 1
ATOM 848 C C . HIS A 1 106 ? -8.277 -9.862 -10.107 1.00 79.94 106 HIS A C 1
ATOM 850 O O . HIS A 1 106 ? -8.460 -11.057 -9.888 1.00 79.94 106 HIS A O 1
ATOM 856 N N . ALA A 1 107 ? -9.287 -9.069 -10.496 1.00 81.12 107 ALA A N 1
ATOM 857 C CA . ALA A 1 107 ? -10.658 -9.553 -10.685 1.00 81.12 107 ALA A CA 1
ATOM 858 C C . ALA A 1 107 ? -10.816 -10.437 -11.933 1.00 81.12 107 ALA A C 1
ATOM 860 O O . ALA A 1 107 ? -11.712 -11.281 -11.993 1.00 81.12 107 ALA A O 1
ATOM 861 N N . ALA A 1 108 ? -9.968 -10.235 -12.945 1.00 77.25 108 ALA A N 1
ATOM 862 C CA . ALA A 1 108 ? -9.917 -11.115 -14.101 1.00 77.25 108 ALA A CA 1
ATOM 863 C C . ALA A 1 108 ? -9.128 -12.382 -13.731 1.00 77.25 108 ALA A C 1
ATOM 865 O O . ALA A 1 108 ? -8.057 -12.267 -13.136 1.00 77.25 108 ALA A O 1
ATOM 866 N N . PRO A 1 109 ? -9.607 -13.589 -14.087 1.00 65.12 109 PRO A N 1
ATOM 867 C CA . PRO A 1 109 ? -8.800 -14.790 -13.953 1.00 65.12 109 PRO A CA 1
ATOM 868 C C . PRO A 1 109 ? -7.477 -14.571 -14.690 1.00 65.12 109 PRO A C 1
ATOM 870 O O . PRO A 1 109 ? -7.494 -14.344 -15.901 1.00 65.12 109 PRO A O 1
ATOM 873 N N . LEU A 1 110 ? -6.355 -14.676 -13.973 1.00 61.22 110 LEU A N 1
ATOM 874 C CA . LEU A 1 110 ? -4.976 -14.668 -14.492 1.00 61.22 110 LEU A CA 1
ATOM 875 C C . LEU A 1 110 ? -4.692 -15.940 -15.319 1.00 61.22 110 LEU A C 1
ATOM 877 O O . LEU A 1 110 ? -3.651 -16.590 -15.205 1.00 61.22 110 LEU A O 1
ATOM 881 N N . ALA A 1 111 ? -5.675 -16.379 -16.103 1.00 53.72 111 ALA A N 1
ATOM 882 C CA . ALA A 1 111 ? -5.577 -17.514 -16.987 1.00 53.72 111 ALA A CA 1
ATOM 883 C C . ALA A 1 111 ? -4.611 -17.125 -18.111 1.00 53.72 111 ALA A C 1
ATOM 885 O O . ALA A 1 111 ? -5.014 -16.497 -19.086 1.00 53.72 111 ALA A O 1
ATOM 886 N N . ASN A 1 112 ? -3.348 -17.534 -17.933 1.00 57.25 112 ASN A N 1
ATOM 887 C CA . ASN A 1 112 ? -2.191 -17.420 -18.837 1.00 57.25 112 ASN A CA 1
ATOM 888 C C . ASN A 1 112 ? -1.169 -16.308 -18.539 1.00 57.25 112 ASN A C 1
ATOM 890 O O . ASN A 1 112 ? -0.342 -16.020 -19.405 1.00 57.25 112 ASN A O 1
ATOM 894 N N . ASP A 1 113 ? -1.127 -15.762 -17.321 1.00 67.44 113 ASP A N 1
ATOM 895 C CA . ASP A 1 113 ? -0.181 -14.691 -16.959 1.00 67.44 113 ASP A CA 1
ATOM 896 C C . ASP A 1 113 ? 1.280 -15.027 -17.258 1.00 67.44 113 ASP A C 1
ATOM 898 O O . ASP A 1 113 ? 1.960 -14.255 -17.914 1.00 67.44 113 ASP A O 1
ATOM 902 N N . ALA A 1 114 ? 1.777 -16.206 -16.881 1.00 79.00 114 ALA A N 1
ATOM 903 C CA . ALA A 1 114 ? 3.202 -16.497 -17.054 1.00 79.00 114 ALA A CA 1
ATOM 904 C C . ALA A 1 114 ? 3.640 -16.573 -18.533 1.00 79.00 114 ALA A C 1
ATOM 906 O O . ALA A 1 114 ? 4.792 -16.278 -18.858 1.00 79.00 114 ALA A O 1
ATOM 907 N N . ASP A 1 115 ? 2.758 -16.987 -19.445 1.00 84.44 115 ASP A N 1
ATOM 908 C CA . ASP A 1 115 ? 3.060 -17.046 -20.881 1.00 84.44 115 ASP A CA 1
ATOM 909 C C . ASP A 1 115 ? 2.825 -15.696 -21.564 1.00 84.44 115 ASP A C 1
ATOM 911 O O . ASP A 1 115 ? 3.644 -15.269 -22.384 1.00 84.44 115 ASP A O 1
ATOM 915 N N . GLU A 1 116 ? 1.753 -14.997 -21.189 1.00 84.25 116 GLU A N 1
ATOM 916 C CA . GLU A 1 116 ? 1.440 -13.639 -21.636 1.00 84.25 116 GLU A CA 1
ATOM 917 C C . GLU A 1 116 ? 2.535 -12.653 -21.194 1.00 84.25 116 GLU A C 1
ATOM 919 O O . GLU A 1 116 ? 3.082 -11.924 -22.022 1.00 84.25 116 GLU A O 1
ATOM 924 N N . GLU A 1 117 ? 2.951 -12.695 -19.927 1.00 87.12 117 GLU A N 1
ATOM 925 C CA . GLU A 1 117 ? 4.052 -11.904 -19.373 1.00 87.12 117 GLU A CA 1
ATOM 926 C C . GLU A 1 117 ? 5.368 -12.207 -20.083 1.00 87.12 117 GLU A C 1
ATOM 928 O O . GLU A 1 117 ? 6.083 -11.285 -20.484 1.00 87.12 117 GLU A O 1
ATOM 933 N N . ARG A 1 118 ? 5.707 -13.488 -20.290 1.00 90.50 118 ARG A N 1
ATOM 934 C CA . ARG A 1 118 ? 6.920 -13.867 -21.034 1.00 90.50 118 ARG A CA 1
ATOM 935 C C . ARG A 1 118 ? 6.889 -13.326 -22.459 1.00 90.50 118 ARG A C 1
ATOM 937 O O . ARG A 1 118 ? 7.888 -12.771 -22.921 1.00 90.50 118 ARG A O 1
ATOM 944 N N . ARG A 1 119 ? 5.747 -13.429 -23.143 1.00 93.00 119 ARG A N 1
ATOM 945 C CA . ARG A 1 119 ? 5.547 -12.885 -24.493 1.00 93.00 119 ARG A CA 1
ATOM 946 C C . ARG A 1 119 ? 5.675 -11.362 -24.517 1.00 93.00 119 ARG A C 1
ATOM 948 O O . ARG A 1 119 ? 6.345 -10.827 -25.403 1.00 93.00 119 ARG A O 1
ATOM 955 N N . LEU A 1 120 ? 5.054 -10.663 -23.569 1.00 92.75 120 LEU A N 1
ATOM 956 C CA . LEU A 1 120 ? 5.124 -9.206 -23.449 1.00 92.75 120 LEU A CA 1
ATOM 957 C C . LEU A 1 120 ? 6.557 -8.748 -23.170 1.00 92.75 120 LEU A C 1
ATOM 959 O O . LEU A 1 120 ? 7.050 -7.852 -23.854 1.00 92.75 120 LEU A O 1
ATOM 963 N N . ASN A 1 121 ? 7.259 -9.415 -22.254 1.00 94.94 121 ASN A N 1
ATOM 964 C CA . ASN A 1 121 ? 8.660 -9.137 -21.941 1.00 94.94 121 ASN A CA 1
ATOM 965 C C . ASN A 1 121 ? 9.582 -9.371 -23.146 1.00 94.94 121 ASN A C 1
ATOM 967 O O . ASN A 1 121 ? 10.436 -8.531 -23.436 1.00 94.94 121 ASN A O 1
ATOM 971 N N . ALA A 1 122 ? 9.385 -10.462 -23.894 1.00 96.12 122 ALA A N 1
ATOM 972 C CA . ALA A 1 122 ? 10.141 -10.738 -25.115 1.00 96.12 122 ALA A CA 1
ATOM 973 C C . ALA A 1 122 ? 9.908 -9.659 -26.185 1.00 96.12 122 ALA A C 1
ATOM 975 O O . ALA A 1 122 ? 10.866 -9.105 -26.726 1.00 96.12 122 ALA A O 1
ATOM 976 N N . LYS A 1 123 ? 8.644 -9.288 -26.429 1.00 97.00 123 LYS A N 1
ATOM 977 C CA . LYS A 1 123 ? 8.283 -8.216 -27.369 1.00 97.00 123 LYS A CA 1
ATOM 978 C C . LYS A 1 123 ? 8.878 -6.870 -26.951 1.00 97.00 123 LYS A C 1
ATOM 980 O O . LYS A 1 123 ? 9.335 -6.096 -27.787 1.00 97.00 123 LYS A O 1
ATOM 985 N N . LEU A 1 124 ? 8.900 -6.583 -25.654 1.00 97.81 124 LEU A N 1
ATOM 986 C CA . LEU A 1 124 ? 9.457 -5.349 -25.113 1.00 97.81 124 LEU A CA 1
ATOM 987 C C . LEU A 1 124 ? 10.987 -5.300 -25.265 1.00 97.81 124 LEU A C 1
ATOM 989 O O . LEU A 1 124 ? 11.539 -4.250 -25.602 1.00 97.81 124 LEU A O 1
ATOM 993 N N . ALA A 1 125 ? 11.675 -6.430 -25.092 1.00 97.38 125 ALA A N 1
ATOM 994 C CA . ALA A 1 125 ? 13.107 -6.549 -25.367 1.00 97.38 125 ALA A CA 1
ATOM 995 C C . ALA A 1 125 ? 13.428 -6.367 -26.861 1.00 97.38 125 ALA A C 1
ATOM 997 O O . ALA A 1 125 ? 14.364 -5.637 -27.203 1.00 97.38 125 ALA A O 1
ATOM 998 N N . GLU A 1 126 ? 12.628 -6.969 -27.744 1.00 98.06 126 GLU A N 1
ATOM 999 C CA . GLU A 1 126 ? 12.741 -6.808 -29.196 1.00 98.06 126 GLU A CA 1
ATOM 1000 C C . GLU A 1 126 ? 12.581 -5.337 -29.605 1.00 98.06 126 GLU A C 1
ATOM 1002 O O . GLU A 1 126 ? 13.459 -4.777 -30.265 1.00 98.06 126 GLU A O 1
ATOM 1007 N N . LEU A 1 127 ? 11.514 -4.678 -29.141 1.00 98.12 127 LEU A N 1
ATOM 1008 C CA . LEU A 1 127 ? 11.246 -3.269 -29.436 1.00 98.12 127 LEU A CA 1
ATOM 1009 C C . LEU A 1 127 ? 12.368 -2.353 -28.939 1.00 98.12 127 LEU A C 1
ATOM 1011 O O . LEU A 1 127 ? 12.792 -1.455 -29.663 1.00 98.12 127 LEU A O 1
ATOM 1015 N N . ARG A 1 128 ? 12.910 -2.599 -27.740 1.00 97.88 128 ARG A N 1
ATOM 1016 C CA . ARG A 1 128 ? 14.073 -1.854 -27.225 1.00 97.88 128 ARG A CA 1
ATOM 1017 C C . ARG A 1 128 ? 15.321 -2.066 -28.079 1.00 97.88 128 ARG A C 1
ATOM 1019 O O . ARG A 1 128 ? 16.097 -1.132 -28.272 1.00 97.88 128 ARG A O 1
ATOM 1026 N N . SER A 1 129 ? 15.549 -3.283 -28.570 1.00 97.69 129 SER A N 1
ATOM 1027 C CA . SER A 1 129 ? 16.674 -3.578 -29.463 1.00 97.69 129 SER A CA 1
ATOM 1028 C C . SER A 1 129 ? 16.539 -2.824 -30.784 1.00 97.69 129 SER A C 1
ATOM 1030 O O . SER A 1 129 ? 17.454 -2.100 -31.176 1.00 97.69 129 SER A O 1
ATOM 1032 N N . ARG A 1 130 ? 15.363 -2.916 -31.410 1.00 98.12 130 ARG A N 1
ATOM 1033 C CA . ARG A 1 130 ? 15.054 -2.227 -32.661 1.00 98.12 130 ARG A CA 1
ATOM 1034 C C . ARG A 1 130 ? 15.162 -0.714 -32.520 1.00 98.12 130 ARG A C 1
ATOM 1036 O O . ARG A 1 130 ? 15.815 -0.081 -33.338 1.00 98.12 130 ARG A O 1
ATOM 1043 N N . HIS A 1 131 ? 14.621 -0.146 -31.445 1.00 98.00 131 HIS A N 1
ATOM 1044 C CA . HIS A 1 131 ? 14.728 1.286 -31.188 1.00 98.00 131 HIS A CA 1
ATOM 1045 C C . HIS A 1 131 ? 16.193 1.740 -31.092 1.00 98.00 131 HIS A C 1
ATOM 1047 O O . HIS A 1 131 ? 16.567 2.741 -31.691 1.00 98.00 131 HIS A O 1
ATOM 1053 N N . ARG A 1 132 ? 17.064 0.976 -30.418 1.00 98.06 132 ARG A N 1
ATOM 1054 C CA . ARG A 1 132 ? 18.505 1.290 -30.367 1.00 98.06 132 ARG A CA 1
ATOM 1055 C C . ARG A 1 132 ? 19.173 1.234 -31.741 1.00 98.06 132 ARG A C 1
ATOM 1057 O O . ARG A 1 132 ? 20.022 2.072 -32.025 1.00 98.06 132 ARG A O 1
ATOM 1064 N N . GLN A 1 133 ? 18.801 0.269 -32.581 1.00 98.00 133 GLN A N 1
ATOM 1065 C CA . GLN A 1 133 ? 19.305 0.184 -33.954 1.00 98.00 133 GLN A CA 1
ATOM 1066 C C . GLN A 1 133 ? 18.836 1.375 -34.792 1.00 98.00 133 GLN A C 1
ATOM 1068 O O . GLN A 1 133 ? 19.646 1.986 -35.480 1.00 98.00 133 GLN A O 1
ATOM 1073 N N . GLU A 1 134 ? 17.560 1.745 -34.690 1.00 98.06 134 GLU A N 1
ATOM 1074 C CA . GLU A 1 134 ? 16.997 2.910 -35.377 1.00 98.06 134 GLU A CA 1
ATOM 1075 C C . GLU A 1 134 ? 17.698 4.206 -34.942 1.00 98.06 134 GLU A C 1
ATOM 1077 O O . GLU A 1 134 ? 18.082 5.000 -35.797 1.00 98.06 134 GLU A O 1
ATOM 1082 N N . MET A 1 135 ? 17.980 4.375 -33.645 1.00 98.19 135 MET A N 1
ATOM 1083 C CA . MET A 1 135 ? 18.761 5.511 -33.137 1.00 98.19 135 MET A CA 1
ATOM 1084 C C . MET A 1 135 ? 20.197 5.533 -33.685 1.00 98.19 135 MET A C 1
ATOM 1086 O O . MET A 1 135 ? 20.710 6.598 -34.025 1.00 98.19 135 MET A O 1
ATOM 1090 N N . ALA A 1 136 ? 20.853 4.373 -33.799 1.00 97.81 136 ALA A N 1
ATOM 1091 C CA . ALA A 1 136 ? 22.200 4.283 -34.365 1.00 97.81 136 ALA A CA 1
ATOM 1092 C C . ALA A 1 136 ? 22.218 4.614 -35.867 1.00 97.81 136 ALA A C 1
ATOM 1094 O O . ALA A 1 136 ? 23.090 5.350 -36.327 1.00 97.81 136 ALA A O 1
ATOM 1095 N N . ILE A 1 137 ? 21.234 4.117 -36.623 1.00 98.00 137 ILE A N 1
ATOM 1096 C CA . ILE A 1 137 ? 21.062 4.438 -38.046 1.00 98.00 137 ILE A CA 1
ATOM 1097 C C . ILE A 1 137 ? 20.792 5.933 -38.215 1.00 98.00 137 ILE A C 1
ATOM 1099 O O . ILE A 1 137 ? 21.393 6.567 -39.075 1.00 98.00 137 ILE A O 1
ATOM 1103 N N . GLN A 1 138 ? 19.933 6.516 -37.378 1.00 97.94 138 GLN A N 1
ATOM 1104 C CA . GLN A 1 138 ? 19.657 7.948 -37.414 1.00 97.94 138 GLN A CA 1
ATOM 1105 C C . GLN A 1 138 ? 20.932 8.775 -37.204 1.00 97.94 138 GLN A C 1
ATOM 1107 O O . GLN A 1 138 ? 21.158 9.728 -37.947 1.00 97.94 138 GLN A O 1
ATOM 1112 N N . ALA A 1 139 ? 21.776 8.398 -36.240 1.00 97.75 139 ALA A N 1
ATOM 1113 C CA . ALA A 1 139 ? 23.048 9.075 -35.999 1.00 97.75 139 ALA A CA 1
ATOM 1114 C C . ALA A 1 139 ? 24.013 8.950 -37.193 1.00 97.75 139 ALA A C 1
ATOM 1116 O O . ALA A 1 139 ? 24.639 9.935 -37.579 1.00 97.75 139 ALA A O 1
ATOM 1117 N N . LEU A 1 140 ? 24.094 7.768 -37.815 1.00 98.25 140 LEU A N 1
ATOM 1118 C CA . LEU A 1 140 ? 24.898 7.551 -39.023 1.00 98.25 140 LEU A CA 1
ATOM 1119 C C . LEU A 1 140 ? 24.423 8.443 -40.179 1.00 98.25 140 LEU A C 1
ATOM 1121 O O . LEU A 1 140 ? 25.229 9.128 -40.798 1.00 98.25 140 LEU A O 1
ATOM 1125 N N . LEU A 1 141 ? 23.112 8.465 -40.437 1.00 98.19 141 LEU A N 1
ATOM 1126 C CA . LEU A 1 141 ? 22.521 9.276 -41.503 1.00 98.19 141 LEU A CA 1
ATOM 1127 C C . LEU A 1 141 ? 22.755 10.771 -41.273 1.00 98.19 141 LEU A C 1
ATOM 1129 O O . LEU A 1 141 ? 22.982 11.507 -42.227 1.00 98.19 141 LEU A O 1
ATOM 1133 N N . GLN A 1 142 ? 22.711 11.229 -40.021 1.00 98.12 142 GLN A N 1
ATOM 1134 C CA . GLN A 1 142 ? 23.028 12.617 -39.682 1.00 98.12 142 GLN A CA 1
ATOM 1135 C C . GLN A 1 142 ? 24.495 12.951 -39.978 1.00 98.12 142 GLN A C 1
ATOM 1137 O O . GLN A 1 142 ? 24.753 13.975 -40.605 1.00 98.12 142 GLN A O 1
ATOM 1142 N N . ALA A 1 143 ? 25.430 12.073 -39.605 1.00 97.69 143 ALA A N 1
ATOM 1143 C CA . ALA A 1 143 ? 26.850 12.258 -39.896 1.00 97.69 143 ALA A CA 1
ATOM 1144 C C . ALA A 1 143 ? 27.139 12.270 -41.409 1.00 97.69 143 ALA A C 1
ATOM 1146 O O . ALA A 1 143 ? 27.871 13.131 -41.891 1.00 97.69 143 ALA A O 1
ATOM 1147 N N . GLU A 1 144 ? 26.518 11.368 -42.174 1.00 97.56 144 GLU A N 1
ATOM 1148 C CA . GLU A 1 144 ? 26.663 11.336 -43.635 1.00 97.56 144 GLU A CA 1
ATOM 1149 C C . GLU A 1 144 ? 26.112 12.614 -44.287 1.00 97.56 144 GLU A C 1
ATOM 1151 O O . GLU A 1 144 ? 26.716 13.169 -45.203 1.00 97.56 144 GLU A O 1
ATOM 1156 N N . LEU A 1 145 ? 24.990 13.135 -43.783 1.00 98.31 145 LEU A N 1
ATOM 1157 C CA . LEU A 1 145 ? 24.404 14.387 -44.264 1.00 98.31 145 LEU A CA 1
ATOM 1158 C C . LEU A 1 145 ? 25.350 15.576 -44.011 1.00 98.31 145 LEU A C 1
ATOM 1160 O O . LEU A 1 145 ? 25.508 16.445 -44.871 1.00 98.31 145 LEU A O 1
ATOM 1164 N N . GLU A 1 146 ? 26.009 15.617 -42.854 1.00 97.75 146 GLU A N 1
ATOM 1165 C CA . GLU A 1 146 ? 27.024 16.631 -42.542 1.00 97.75 146 GLU A CA 1
ATOM 1166 C C . GLU A 1 146 ? 28.252 16.530 -43.460 1.00 97.75 146 GLU A C 1
ATOM 1168 O O . GLU A 1 146 ? 28.703 17.552 -43.984 1.00 97.75 146 GLU A O 1
ATOM 1173 N N . GLU A 1 147 ? 28.745 15.320 -43.731 1.00 97.19 147 GLU A N 1
ATOM 1174 C CA . GLU A 1 147 ? 29.856 15.096 -44.665 1.00 97.19 147 GLU A CA 1
ATOM 1175 C C . GLU A 1 147 ? 29.498 15.541 -46.091 1.00 97.19 147 GLU A C 1
ATOM 1177 O O . GLU A 1 147 ? 30.268 16.256 -46.739 1.00 97.19 147 GLU A O 1
ATOM 1182 N N . GLN A 1 148 ? 28.298 15.193 -46.564 1.00 97.38 148 GLN A N 1
ATOM 1183 C CA . GLN A 1 148 ? 27.809 15.615 -47.878 1.00 97.38 148 GLN A CA 1
ATOM 1184 C C . GLN A 1 148 ? 27.703 17.141 -47.984 1.00 97.38 148 GLN A C 1
ATOM 1186 O O . GLN A 1 148 ? 28.080 17.711 -49.009 1.00 97.38 148 GLN A O 1
ATOM 1191 N N . ARG A 1 149 ? 27.241 17.824 -46.928 1.00 97.69 149 ARG A N 1
ATOM 1192 C CA . ARG A 1 149 ? 27.214 19.297 -46.883 1.00 97.69 149 ARG A CA 1
ATOM 1193 C C . ARG A 1 149 ? 28.616 19.888 -46.996 1.00 97.69 149 ARG A C 1
ATOM 1195 O O . ARG A 1 149 ? 28.825 20.774 -47.820 1.00 97.69 149 ARG A O 1
ATOM 1202 N N . ALA A 1 150 ? 29.580 19.364 -46.242 1.00 96.81 150 ALA A N 1
ATOM 1203 C CA . ALA A 1 150 ? 30.964 19.829 -46.305 1.00 96.81 150 ALA A CA 1
ATOM 1204 C C . ALA A 1 150 ? 31.592 19.605 -47.695 1.00 96.81 150 ALA A C 1
ATOM 1206 O O . ALA A 1 150 ? 32.294 20.476 -48.215 1.00 96.81 150 ALA A O 1
ATOM 1207 N N . ALA A 1 151 ? 31.311 18.464 -48.332 1.00 96.38 151 ALA A N 1
ATOM 1208 C CA . ALA A 1 151 ? 31.772 18.174 -49.688 1.00 96.38 151 ALA A CA 1
ATOM 1209 C C . ALA A 1 151 ? 31.167 19.134 -50.728 1.00 96.38 151 ALA A C 1
ATOM 1211 O O . ALA A 1 151 ? 31.885 19.612 -51.610 1.00 96.38 151 ALA A O 1
ATOM 1212 N N . LEU A 1 152 ? 29.874 19.455 -50.610 1.00 97.06 152 LEU A N 1
ATOM 1213 C CA . LEU A 1 152 ? 29.210 20.442 -51.467 1.00 97.06 152 LEU A CA 1
ATOM 1214 C C . LEU A 1 152 ? 29.827 21.836 -51.304 1.00 97.06 152 LEU A C 1
ATOM 1216 O O . LEU A 1 152 ? 30.162 22.469 -52.303 1.00 97.06 152 LEU A O 1
ATOM 1220 N N . GLU A 1 153 ? 30.060 22.285 -50.070 1.00 96.69 153 GLU A N 1
ATOM 1221 C CA . GLU A 1 153 ? 30.723 23.569 -49.807 1.00 96.69 153 GLU A CA 1
ATOM 1222 C C . GLU A 1 153 ? 32.131 23.621 -50.419 1.00 96.69 153 GLU A C 1
ATOM 1224 O O . GLU A 1 153 ? 32.514 24.616 -51.043 1.00 96.69 153 GLU A O 1
ATOM 1229 N N . ALA A 1 154 ? 32.904 22.536 -50.302 1.00 95.62 154 ALA A N 1
ATOM 1230 C CA . ALA A 1 154 ? 34.221 22.440 -50.921 1.00 95.62 154 ALA A CA 1
ATOM 1231 C C . ALA A 1 154 ? 34.141 22.524 -52.455 1.00 95.62 154 ALA A C 1
ATOM 1233 O O . ALA A 1 154 ? 34.929 23.249 -53.071 1.00 95.62 154 ALA A O 1
ATOM 1234 N N . LEU A 1 155 ? 33.174 21.836 -53.072 1.00 96.12 155 LEU A N 1
ATOM 1235 C CA . LEU A 1 155 ? 32.942 21.895 -54.516 1.00 96.12 155 LEU A CA 1
ATOM 1236 C C . LEU A 1 155 ? 32.581 23.313 -54.969 1.00 96.12 155 LEU A C 1
ATOM 1238 O O . LEU A 1 155 ? 33.217 23.817 -55.896 1.00 96.12 155 LEU A O 1
ATOM 1242 N N . GLU A 1 156 ? 31.672 24.001 -54.277 1.00 96.06 156 GLU A N 1
ATOM 1243 C CA . GLU A 1 156 ? 31.330 25.398 -54.578 1.00 96.06 156 GLU A CA 1
ATOM 1244 C C . GLU A 1 156 ? 32.552 26.323 -54.497 1.00 96.06 156 GLU A C 1
ATOM 1246 O O . GLU A 1 156 ? 32.745 27.198 -55.344 1.00 96.06 156 GLU A O 1
ATOM 1251 N N . VAL A 1 157 ? 33.417 26.135 -53.494 1.00 95.88 157 VAL A N 1
ATOM 1252 C CA . VAL A 1 157 ? 34.666 26.902 -53.377 1.00 95.88 157 VAL A CA 1
ATOM 1253 C C . VAL A 1 157 ? 35.593 26.616 -54.557 1.00 95.88 157 VAL A C 1
ATOM 1255 O O . VAL A 1 157 ? 36.187 27.550 -55.105 1.00 95.88 157 VAL A O 1
ATOM 1258 N N . THR A 1 158 ? 35.731 25.354 -54.972 1.00 94.19 158 THR A N 1
ATOM 1259 C CA . THR A 1 158 ? 36.554 25.011 -56.142 1.00 94.19 158 THR A CA 1
ATOM 1260 C C . THR A 1 158 ? 35.985 25.581 -57.436 1.00 94.19 158 THR A C 1
ATOM 1262 O O . THR A 1 158 ? 36.752 26.109 -58.241 1.00 94.19 158 THR A O 1
ATOM 1265 N N . GLU A 1 159 ? 34.665 25.564 -57.614 1.00 95.31 159 GLU A N 1
ATOM 1266 C CA . GLU A 1 159 ? 33.992 26.152 -58.771 1.00 95.31 159 GLU A CA 1
ATOM 1267 C C . GLU A 1 159 ? 34.224 27.666 -58.829 1.00 95.31 159 GLU A C 1
ATOM 1269 O O . GLU A 1 159 ? 34.689 28.176 -59.851 1.00 95.31 159 GLU A O 1
ATOM 1274 N N . ARG A 1 160 ? 34.036 28.376 -57.706 1.00 94.19 160 ARG A N 1
ATOM 1275 C CA . ARG A 1 160 ? 34.333 29.817 -57.603 1.00 94.19 160 ARG A CA 1
ATOM 1276 C C . ARG A 1 160 ? 35.789 30.118 -57.953 1.00 94.19 160 ARG A C 1
ATOM 1278 O O . ARG A 1 160 ? 36.050 31.023 -58.741 1.00 94.19 160 ARG A O 1
ATOM 1285 N N . ARG A 1 161 ? 36.742 29.331 -57.436 1.00 92.44 161 ARG A N 1
ATOM 1286 C CA . ARG A 1 161 ? 38.174 29.482 -57.757 1.00 92.44 161 ARG A CA 1
ATOM 1287 C C . ARG A 1 161 ? 38.466 29.248 -59.237 1.00 92.44 161 ARG A C 1
ATOM 1289 O O . ARG A 1 161 ? 39.257 29.988 -59.818 1.00 92.44 161 ARG A O 1
ATOM 1296 N N . LEU A 1 162 ? 37.850 28.238 -59.851 1.00 92.50 162 LEU A N 1
ATOM 1297 C CA . LEU A 1 162 ? 37.989 27.980 -61.285 1.00 92.50 162 LEU A CA 1
ATOM 1298 C C . LEU A 1 162 ? 37.424 29.136 -62.10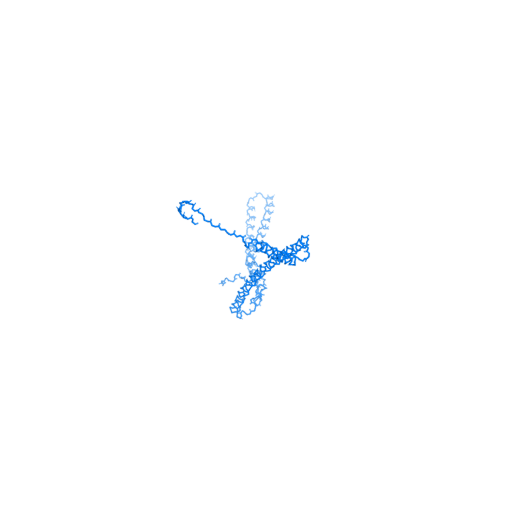8 1.00 92.50 162 LEU A C 1
ATOM 1300 O O . LEU A 1 162 ? 38.037 29.542 -63.095 1.00 92.50 162 LEU A O 1
ATOM 1304 N N . ASP A 1 163 ? 36.287 29.690 -61.709 1.00 92.00 163 ASP A N 1
ATOM 1305 C CA . ASP A 1 163 ? 35.690 30.832 -62.388 1.00 92.00 163 ASP A CA 1
ATOM 1306 C C . ASP A 1 163 ? 36.507 32.112 -62.223 1.00 92.00 163 ASP A C 1
ATOM 1308 O O . ASP A 1 163 ? 36.696 32.834 -63.206 1.00 92.00 163 ASP A O 1
ATOM 1312 N N . ASP A 1 164 ? 37.062 32.367 -61.041 1.00 91.06 164 ASP A N 1
ATOM 1313 C CA . ASP A 1 164 ? 37.993 33.472 -60.814 1.00 91.06 164 ASP A CA 1
ATOM 1314 C C . ASP A 1 164 ? 39.268 33.304 -61.644 1.00 91.06 164 ASP A C 1
ATOM 1316 O O . ASP A 1 164 ? 39.696 34.252 -62.306 1.00 91.06 164 ASP A O 1
ATOM 1320 N N . LEU A 1 165 ? 39.821 32.089 -61.721 1.00 86.69 165 LEU A N 1
ATOM 1321 C CA . LEU A 1 165 ? 40.954 31.790 -62.594 1.00 86.69 165 LEU A CA 1
ATOM 1322 C C . LEU A 1 165 ? 40.600 32.064 -64.062 1.00 86.69 165 LEU A C 1
ATOM 1324 O O . LEU A 1 165 ? 41.347 32.765 -64.742 1.00 86.69 165 LEU A O 1
ATOM 1328 N N . LYS A 1 166 ? 39.435 31.606 -64.546 1.00 82.69 166 LYS A N 1
ATOM 1329 C CA . LYS A 1 166 ? 38.949 31.915 -65.905 1.00 82.69 166 LYS A CA 1
ATOM 1330 C C . LYS A 1 166 ? 38.806 33.426 -66.127 1.00 82.69 166 LYS A C 1
ATOM 1332 O O . LYS A 1 166 ? 39.104 33.901 -67.223 1.00 82.69 166 LYS A O 1
ATOM 1337 N N . ARG A 1 167 ? 38.337 34.195 -65.134 1.00 84.38 167 ARG A N 1
ATOM 1338 C CA . ARG A 1 167 ? 38.219 35.667 -65.219 1.00 84.38 167 ARG A CA 1
ATOM 1339 C C . ARG A 1 167 ? 39.589 36.337 -65.317 1.00 84.38 167 ARG A C 1
ATOM 1341 O O . ARG A 1 167 ? 39.783 37.130 -66.235 1.00 84.38 167 ARG A O 1
ATOM 1348 N N . VAL A 1 168 ? 40.534 35.996 -64.436 1.00 82.81 168 VAL A N 1
ATOM 1349 C CA . VAL A 1 168 ? 41.915 36.519 -64.472 1.00 82.81 168 VAL A CA 1
ATOM 1350 C C . VAL A 1 168 ? 42.583 36.179 -65.804 1.00 82.81 168 VAL A C 1
ATOM 1352 O O . VAL A 1 168 ? 43.242 37.024 -66.411 1.00 82.81 168 VAL A O 1
ATOM 1355 N N . TRP A 1 169 ? 42.369 34.963 -66.302 1.00 70.62 169 TRP A N 1
ATOM 1356 C CA . TRP A 1 169 ? 42.936 34.513 -67.570 1.00 70.62 169 TRP A CA 1
ATOM 1357 C C . TRP A 1 169 ? 42.363 35.279 -68.771 1.00 70.62 169 TRP A C 1
ATOM 1359 O O . TRP A 1 169 ? 43.123 35.764 -69.608 1.00 70.62 169 TRP A O 1
ATOM 1369 N N . ARG A 1 170 ? 41.040 35.505 -68.806 1.00 75.00 170 ARG A N 1
ATOM 1370 C CA . ARG A 1 170 ? 40.394 36.384 -69.801 1.00 75.00 170 ARG A CA 1
ATOM 1371 C C . ARG A 1 170 ? 40.887 37.834 -69.721 1.00 75.00 170 ARG A C 1
ATOM 1373 O O . ARG A 1 170 ? 41.010 38.474 -70.760 1.00 75.00 170 ARG A O 1
ATOM 1380 N N . GLY A 1 171 ? 41.163 38.345 -68.519 1.00 73.12 171 GLY A N 1
ATOM 1381 C CA . GLY A 1 171 ? 41.626 39.721 -68.299 1.00 73.12 171 GLY A CA 1
ATOM 1382 C C . GLY A 1 171 ? 43.111 39.972 -68.610 1.00 73.12 171 GLY A C 1
ATOM 1383 O O . GLY A 1 171 ? 43.479 41.111 -68.868 1.00 73.12 171 GLY A O 1
ATOM 1384 N N . SER A 1 172 ? 43.958 38.935 -68.601 1.00 67.06 172 SER A N 1
ATOM 1385 C CA . SER A 1 172 ? 45.419 39.054 -68.792 1.00 67.06 172 SER A CA 1
ATOM 1386 C C . SER A 1 172 ? 45.919 38.632 -70.177 1.00 67.06 172 SER A C 1
ATOM 1388 O O . SER A 1 172 ? 46.849 39.249 -70.687 1.00 67.06 172 SER A O 1
ATOM 1390 N N . VAL A 1 173 ? 45.321 37.608 -70.802 1.00 59.72 173 VAL A N 1
ATOM 1391 C CA . VAL A 1 173 ? 45.805 37.028 -72.080 1.00 59.72 173 VAL A CA 1
ATOM 1392 C C . VAL A 1 173 ? 44.793 37.214 -73.228 1.00 59.72 173 VAL A C 1
ATOM 1394 O O . VAL A 1 173 ? 45.037 36.810 -74.363 1.00 59.72 173 VAL A O 1
ATOM 1397 N N . GLY A 1 174 ? 43.669 37.895 -72.983 1.00 62.22 174 GLY A N 1
ATOM 1398 C CA . GLY A 1 174 ? 42.576 37.991 -73.950 1.00 62.22 174 GLY A CA 1
ATOM 1399 C C . GLY A 1 174 ? 41.816 36.667 -74.097 1.00 62.22 174 GLY A C 1
ATOM 1400 O O . GLY A 1 174 ? 42.202 35.623 -73.572 1.00 62.22 174 GLY A O 1
ATOM 1401 N N . THR A 1 175 ? 40.679 36.709 -74.785 1.00 60.44 175 THR A N 1
ATOM 1402 C CA . THR A 1 175 ? 39.657 35.647 -74.807 1.00 60.44 175 THR A CA 1
ATOM 1403 C C . THR A 1 175 ? 40.072 34.327 -75.460 1.00 60.44 175 THR A C 1
ATOM 1405 O O . THR A 1 175 ? 39.312 33.367 -75.364 1.00 60.44 175 THR A O 1
ATOM 1408 N N . ASP A 1 176 ? 41.254 34.235 -76.073 1.00 68.50 176 ASP A N 1
ATOM 1409 C CA . ASP A 1 176 ? 41.629 33.083 -76.898 1.00 68.50 176 ASP A CA 1
ATOM 1410 C C . ASP A 1 176 ? 43.041 32.564 -76.625 1.00 68.50 176 ASP A C 1
ATOM 1412 O O . ASP A 1 176 ? 43.875 32.378 -77.509 1.00 68.50 176 ASP A O 1
ATOM 1416 N N . ALA A 1 177 ? 43.352 32.338 -75.356 1.00 62.22 177 ALA A N 1
ATOM 1417 C CA . ALA A 1 177 ? 44.685 31.912 -74.968 1.00 62.22 177 ALA A CA 1
ATOM 1418 C C . ALA A 1 177 ? 45.131 30.520 -75.487 1.00 62.22 177 ALA A C 1
ATOM 1420 O O . ALA A 1 177 ? 46.329 30.378 -75.735 1.00 62.22 177 ALA A O 1
ATOM 1421 N N . PRO A 1 178 ? 44.267 29.525 -75.800 1.00 66.62 178 PRO A N 1
ATOM 1422 C CA . PRO A 1 178 ? 44.694 28.351 -76.570 1.00 66.62 178 PRO A CA 1
ATOM 1423 C C . PRO A 1 178 ? 45.170 28.724 -77.981 1.00 66.62 178 PRO A C 1
ATOM 1425 O O . PRO A 1 178 ? 46.122 28.130 -78.489 1.00 66.62 178 PRO A O 1
ATOM 1428 N N . GLN A 1 179 ? 44.541 29.717 -78.618 1.00 65.94 179 GLN A N 1
ATOM 1429 C CA . GLN A 1 179 ? 44.966 30.224 -79.921 1.00 65.94 179 GLN A CA 1
ATOM 1430 C C . GLN A 1 179 ? 46.211 31.106 -79.816 1.00 65.94 179 GLN A C 1
ATOM 1432 O O . GLN A 1 179 ? 47.111 30.946 -80.635 1.00 65.94 179 GLN A O 1
ATOM 1437 N N . ALA A 1 180 ? 46.332 31.948 -78.787 1.00 67.06 180 ALA A N 1
ATOM 1438 C CA . ALA A 1 180 ? 47.534 32.744 -78.535 1.00 67.06 180 ALA A CA 1
ATOM 1439 C C . ALA A 1 180 ? 48.756 31.852 -78.260 1.00 67.06 180 ALA A C 1
ATOM 1441 O O . ALA A 1 180 ? 49.832 32.087 -78.808 1.00 67.06 180 ALA A O 1
ATOM 1442 N N . PHE A 1 181 ? 48.584 30.775 -77.485 1.00 72.94 181 PHE A N 1
ATOM 1443 C CA . PHE A 1 181 ? 49.647 29.807 -77.213 1.00 72.94 181 PHE A CA 1
ATOM 1444 C C . PHE A 1 181 ? 50.033 29.020 -78.472 1.00 72.94 181 PHE A C 1
ATOM 1446 O O . PHE A 1 181 ? 51.219 28.864 -78.758 1.00 72.94 181 PHE A O 1
ATOM 1453 N N . ARG A 1 182 ? 49.053 28.586 -79.283 1.00 75.56 182 ARG A N 1
ATOM 1454 C CA . ARG A 1 182 ? 49.311 27.959 -80.595 1.00 75.56 182 ARG A CA 1
ATOM 1455 C C . ARG A 1 182 ? 50.024 28.907 -81.556 1.00 75.56 182 ARG A C 1
ATOM 1457 O O . ARG A 1 182 ? 50.955 28.482 -82.233 1.00 75.56 182 ARG A O 1
ATOM 1464 N N . PHE A 1 183 ? 49.619 30.172 -81.603 1.00 73.00 183 PHE A N 1
ATOM 1465 C CA . PHE A 1 183 ? 50.236 31.194 -82.443 1.00 73.00 183 PHE A CA 1
ATOM 1466 C C . PHE A 1 183 ? 51.685 31.463 -82.021 1.00 73.00 183 PHE A C 1
ATOM 1468 O O . PHE A 1 183 ? 52.578 31.467 -82.868 1.00 73.00 183 PHE A O 1
ATOM 1475 N N . ALA A 1 184 ? 51.946 31.593 -80.717 1.00 74.56 184 ALA A N 1
ATOM 1476 C CA . ALA A 1 184 ? 53.297 31.719 -80.175 1.00 74.56 184 ALA A CA 1
ATOM 1477 C C . ALA A 1 184 ? 54.163 30.491 -80.502 1.00 74.56 184 ALA A C 1
ATOM 1479 O O . ALA A 1 184 ? 55.309 30.645 -80.926 1.00 74.56 184 ALA A O 1
ATOM 1480 N N . LEU A 1 185 ? 53.608 29.277 -80.393 1.00 78.31 185 LEU A N 1
ATOM 1481 C CA . LEU A 1 185 ? 54.301 28.042 -80.769 1.00 78.31 185 LEU A CA 1
ATOM 1482 C C . LEU A 1 185 ? 54.642 28.004 -82.263 1.00 78.31 185 LEU A C 1
ATOM 1484 O O . LEU A 1 185 ? 55.772 27.689 -82.629 1.00 78.31 185 LEU A O 1
ATOM 1488 N N . GLN A 1 186 ? 53.686 28.356 -83.126 1.00 80.06 186 GLN A N 1
ATOM 1489 C CA . GLN A 1 186 ? 53.892 28.418 -84.574 1.00 80.06 186 GLN A CA 1
ATOM 1490 C C . GLN A 1 186 ? 54.949 29.462 -84.946 1.00 80.06 186 GLN A C 1
ATOM 1492 O O . GLN A 1 186 ? 55.797 29.212 -85.802 1.00 80.06 186 GLN A O 1
ATOM 1497 N N . HIS A 1 187 ? 54.943 30.623 -84.290 1.00 76.44 187 HIS A N 1
ATOM 1498 C CA . HIS A 1 187 ? 55.961 31.645 -84.506 1.00 76.44 187 HIS A CA 1
ATOM 1499 C C . HIS A 1 187 ? 57.342 31.204 -84.019 1.00 76.44 187 HIS A C 1
ATOM 1501 O O . HIS A 1 187 ? 58.314 31.414 -84.740 1.00 76.44 187 HIS A O 1
ATOM 1507 N N . ALA A 1 188 ? 57.439 30.537 -82.867 1.00 76.69 188 ALA A N 1
ATOM 1508 C CA . ALA A 1 188 ? 58.690 29.968 -82.369 1.00 76.69 188 ALA A CA 1
ATOM 1509 C C . ALA A 1 188 ? 59.242 28.868 -83.296 1.00 76.69 188 ALA A C 1
ATOM 1511 O O . ALA A 1 188 ? 60.446 28.817 -83.544 1.00 76.69 188 ALA A O 1
ATOM 1512 N N . GLN A 1 189 ? 58.370 28.030 -83.867 1.00 79.38 189 GLN A N 1
ATOM 1513 C CA . GLN A 1 189 ? 58.744 27.017 -84.861 1.00 79.38 189 GLN A CA 1
ATOM 1514 C C . GLN A 1 189 ? 59.281 27.654 -86.148 1.00 79.38 189 GLN A C 1
ATOM 1516 O O . GLN A 1 189 ? 60.379 27.311 -86.582 1.00 79.38 189 GLN A O 1
ATOM 1521 N N . ARG A 1 190 ? 58.592 28.664 -86.694 1.00 78.25 190 ARG A N 1
ATOM 1522 C CA . ARG A 1 190 ? 59.087 29.421 -87.860 1.00 78.25 190 ARG A CA 1
ATOM 1523 C C . ARG A 1 190 ? 60.406 30.142 -87.570 1.00 78.25 190 ARG A C 1
ATOM 1525 O O . ARG A 1 190 ? 61.261 30.240 -88.447 1.00 78.25 190 ARG A O 1
ATOM 1532 N N . LEU A 1 191 ? 60.592 30.653 -86.351 1.00 75.69 191 LEU A N 1
ATOM 1533 C CA . LEU A 1 191 ? 61.852 31.268 -85.920 1.00 75.69 191 LEU A CA 1
ATOM 1534 C C . LEU A 1 191 ? 62.986 30.242 -85.865 1.00 75.69 191 LEU A C 1
ATOM 1536 O O . LEU A 1 191 ? 64.080 30.531 -86.341 1.00 75.69 191 LEU A O 1
ATOM 1540 N N . ARG A 1 192 ? 62.720 29.033 -85.362 1.00 76.69 192 ARG A N 1
ATOM 1541 C CA . ARG A 1 192 ? 63.674 27.916 -85.345 1.00 76.69 192 ARG A CA 1
ATOM 1542 C C . ARG A 1 192 ? 64.058 27.463 -86.754 1.00 76.69 192 ARG A C 1
ATOM 1544 O O . ARG A 1 192 ? 65.233 27.225 -87.010 1.00 76.69 192 ARG A O 1
ATOM 1551 N N . GLU A 1 193 ? 63.101 27.395 -87.673 1.00 78.44 193 GLU A N 1
ATOM 1552 C CA . GLU A 1 193 ? 63.351 27.054 -89.079 1.00 78.44 193 GLU A CA 1
ATOM 1553 C C . GLU A 1 193 ? 64.191 28.126 -89.787 1.00 78.44 193 GLU A C 1
ATOM 1555 O O . GLU A 1 193 ? 65.149 27.800 -90.486 1.00 78.44 193 GLU A O 1
ATOM 1560 N N . ARG A 1 194 ? 63.903 29.415 -89.558 1.00 74.06 194 ARG A N 1
ATOM 1561 C CA . ARG A 1 194 ? 64.686 30.526 -90.134 1.00 74.06 194 ARG A CA 1
ATOM 1562 C C . ARG A 1 194 ? 66.070 30.666 -89.498 1.00 74.06 194 ARG A C 1
ATOM 1564 O O . ARG A 1 194 ? 67.026 30.952 -90.211 1.00 74.06 194 ARG A O 1
ATOM 1571 N N . ALA A 1 195 ? 66.204 30.424 -88.195 1.00 67.88 195 ALA A N 1
ATOM 1572 C CA . ALA A 1 195 ? 67.500 30.351 -87.520 1.00 67.88 195 ALA A CA 1
ATOM 1573 C C . ALA A 1 195 ? 68.327 29.152 -88.018 1.00 67.88 195 ALA A C 1
ATOM 1575 O O . ALA A 1 195 ? 69.530 29.285 -88.226 1.00 67.88 195 ALA A O 1
ATOM 1576 N N . GLY A 1 196 ? 67.679 28.016 -88.299 1.00 66.69 196 GLY A N 1
ATOM 1577 C CA . GLY A 1 196 ? 68.295 26.870 -88.971 1.00 66.69 196 GLY A CA 1
ATOM 1578 C C . GLY A 1 196 ? 68.742 27.193 -90.400 1.00 66.69 196 GLY A C 1
ATOM 1579 O O . GLY A 1 196 ? 69.864 26.871 -90.774 1.00 66.69 196 GLY A O 1
ATOM 1580 N N . ALA A 1 197 ? 67.927 27.911 -91.178 1.00 62.19 197 ALA A N 1
ATOM 1581 C CA . ALA A 1 197 ? 68.283 28.353 -92.530 1.00 62.19 197 ALA A CA 1
ATOM 1582 C C . ALA A 1 197 ? 69.453 29.358 -92.546 1.00 62.19 197 ALA A C 1
ATOM 1584 O O . ALA A 1 197 ? 70.301 29.300 -93.435 1.00 62.19 197 ALA A O 1
ATOM 1585 N N . LEU A 1 198 ? 69.551 30.231 -91.537 1.00 57.66 198 LEU A N 1
ATOM 1586 C CA . LEU A 1 198 ? 70.707 31.116 -91.332 1.00 57.66 198 LEU A CA 1
ATOM 1587 C C . LEU A 1 198 ? 71.974 30.352 -90.911 1.00 57.66 198 LEU A C 1
ATOM 1589 O O . LEU A 1 198 ? 73.080 30.814 -91.184 1.00 57.66 198 LEU A O 1
ATOM 1593 N N . HIS A 1 199 ? 71.831 29.179 -90.289 1.00 53.41 199 HIS A N 1
ATOM 1594 C CA . HIS A 1 199 ? 72.946 28.272 -90.007 1.00 53.41 199 HIS A CA 1
ATOM 1595 C C . HIS A 1 199 ? 73.391 27.499 -91.263 1.00 53.41 199 HIS A C 1
ATOM 1597 O O . HIS A 1 199 ? 74.581 27.279 -91.461 1.00 53.41 199 HIS A O 1
ATOM 1603 N N . VAL A 1 200 ? 72.454 27.163 -92.158 1.00 54.78 200 VAL A N 1
ATOM 1604 C CA . VAL A 1 200 ? 72.720 26.466 -93.432 1.00 54.78 200 VAL A CA 1
ATOM 1605 C C . VAL A 1 200 ? 73.292 27.399 -94.514 1.00 54.78 200 VAL A C 1
ATOM 1607 O O . VAL A 1 200 ? 74.051 26.949 -95.364 1.00 54.78 200 VAL A O 1
ATOM 1610 N N . GLN A 1 201 ? 73.026 28.710 -94.469 1.00 47.91 201 GLN A N 1
ATOM 1611 C CA . GLN A 1 201 ? 73.639 29.687 -95.390 1.00 47.91 201 GLN A CA 1
ATOM 1612 C C . GLN A 1 201 ? 75.067 30.122 -95.000 1.00 47.91 201 GLN A C 1
ATOM 1614 O O . GLN A 1 201 ? 75.674 30.918 -95.716 1.00 47.91 201 GLN A O 1
ATOM 1619 N N . ARG A 1 202 ? 75.638 29.596 -93.904 1.00 45.41 202 ARG A N 1
ATOM 1620 C CA . ARG A 1 202 ? 76.999 29.922 -93.441 1.00 45.41 202 ARG A CA 1
ATOM 1621 C C . ARG A 1 202 ? 77.982 28.738 -93.545 1.00 45.41 202 ARG A C 1
ATOM 1623 O O . ARG A 1 202 ? 78.729 28.503 -92.605 1.00 45.41 202 ARG A O 1
ATOM 1630 N N . SER A 1 203 ? 77.998 27.996 -94.661 1.00 31.08 203 SER A N 1
ATOM 1631 C CA . SER A 1 203 ? 79.167 27.254 -95.225 1.00 31.08 203 SER A CA 1
ATOM 1632 C C . SER A 1 203 ? 78.753 26.347 -96.397 1.00 31.08 203 SER A C 1
ATOM 1634 O O . SER A 1 203 ? 77.642 25.825 -96.316 1.00 31.08 203 SER A O 1
ATOM 1636 N N . PRO A 1 204 ? 79.593 26.096 -97.442 1.00 44.34 204 PRO A N 1
ATOM 1637 C CA . PRO A 1 204 ? 81.071 26.058 -97.400 1.00 44.34 204 PRO A CA 1
ATOM 1638 C C . PRO A 1 204 ? 81.845 26.698 -98.590 1.00 44.34 204 PRO A C 1
ATOM 1640 O O . PRO A 1 204 ? 81.356 26.744 -99.714 1.00 44.34 204 PRO A O 1
ATOM 1643 N N . ALA A 1 205 ? 83.091 27.123 -98.323 1.00 34.03 205 ALA A N 1
ATOM 1644 C CA . ALA A 1 205 ? 84.312 27.103 -99.168 1.00 34.03 205 ALA A CA 1
ATOM 1645 C C . ALA A 1 205 ? 85.324 28.075 -98.515 1.00 34.03 205 ALA A C 1
ATOM 1647 O O . ALA A 1 205 ? 84.973 29.222 -98.275 1.00 34.03 205 ALA A O 1
ATOM 1648 N N . GLN A 1 206 ? 86.563 27.747 -98.152 1.00 32.09 206 GLN A N 1
ATOM 1649 C CA . GLN A 1 206 ? 87.466 26.669 -98.545 1.00 32.09 206 GLN A CA 1
ATOM 1650 C C . GLN A 1 206 ? 88.587 26.572 -97.485 1.00 32.09 206 GLN A C 1
ATOM 1652 O O . GLN A 1 206 ? 89.099 27.590 -97.028 1.00 32.09 206 GLN A O 1
ATOM 1657 N N . GLU A 1 207 ? 88.976 25.349 -97.134 1.00 38.19 207 GLU A N 1
ATOM 1658 C CA . GLU A 1 207 ? 90.310 24.987 -96.614 1.00 38.19 207 GLU A CA 1
ATOM 1659 C C . GLU A 1 207 ? 91.387 25.252 -97.702 1.00 38.19 207 GLU A C 1
ATOM 1661 O O . GLU A 1 207 ? 91.006 25.250 -98.881 1.00 38.19 207 GLU A O 1
ATOM 1666 N N . PRO A 1 208 ? 92.704 25.431 -97.400 1.00 44.81 208 PRO A N 1
ATOM 1667 C CA . PRO A 1 208 ? 93.492 24.293 -96.894 1.00 44.81 208 PRO A CA 1
ATOM 1668 C C . PRO A 1 208 ? 94.787 24.545 -96.068 1.00 44.81 208 PRO A C 1
ATOM 1670 O O . PRO A 1 208 ? 95.413 25.598 -96.098 1.00 44.81 208 PRO A O 1
ATOM 1673 N N . ALA A 1 209 ? 95.208 23.427 -95.455 1.00 33.72 209 ALA A N 1
ATOM 1674 C CA . ALA A 1 209 ? 96.566 22.884 -95.271 1.00 33.72 209 ALA A CA 1
ATOM 1675 C C . ALA A 1 209 ? 97.533 23.384 -94.162 1.00 33.72 209 ALA A C 1
ATOM 1677 O O . ALA A 1 209 ? 98.272 24.344 -94.325 1.00 33.72 209 ALA A O 1
ATOM 1678 N N . VAL A 1 210 ? 97.608 22.544 -93.112 1.00 38.53 210 VAL A N 1
ATOM 1679 C CA . VAL A 1 210 ? 98.790 21.893 -92.483 1.00 38.53 210 VAL A CA 1
ATOM 1680 C C . VAL A 1 210 ? 99.992 22.750 -92.041 1.00 38.53 210 VAL A C 1
ATOM 1682 O O . VAL A 1 210 ? 100.784 23.192 -92.867 1.00 38.53 210 VAL A O 1
ATOM 1685 N N . SER A 1 211 ? 100.259 22.766 -90.724 1.00 38.03 211 SER A N 1
ATOM 1686 C CA . SER A 1 211 ? 101.463 22.170 -90.088 1.00 38.03 211 SER A CA 1
ATOM 1687 C C . SER A 1 211 ? 101.392 22.246 -88.549 1.00 38.03 211 SER A C 1
ATOM 1689 O O . SER A 1 211 ? 101.045 23.292 -88.017 1.00 38.03 211 SER A O 1
ATOM 1691 N N . THR A 1 212 ? 101.671 21.100 -87.900 1.00 37.31 212 THR A N 1
ATOM 1692 C CA . THR A 1 212 ? 102.387 20.842 -86.614 1.00 37.31 212 THR A CA 1
ATOM 1693 C C . THR A 1 212 ? 102.367 21.928 -85.517 1.00 37.31 212 THR A C 1
ATOM 1695 O O . THR A 1 212 ? 102.645 23.082 -85.785 1.00 37.31 212 THR A O 1
ATOM 1698 N N . GLU A 1 213 ? 102.169 21.651 -84.222 1.00 33.94 213 GLU A N 1
ATOM 1699 C CA . GLU A 1 213 ? 102.972 20.752 -83.377 1.00 33.94 213 GLU A CA 1
ATOM 1700 C C . GLU A 1 213 ? 102.470 20.835 -81.910 1.00 33.94 213 GLU A C 1
ATOM 1702 O O . GLU A 1 213 ? 102.160 21.930 -81.453 1.00 33.94 213 GLU A O 1
ATOM 1707 N N . GLY A 1 214 ? 102.470 19.710 -81.173 1.00 36.91 214 GLY A N 1
ATOM 1708 C CA . GLY A 1 214 ? 102.488 19.630 -79.693 1.00 36.91 214 GLY A CA 1
ATOM 1709 C C . GLY A 1 214 ? 101.226 20.076 -78.925 1.00 36.91 214 GLY A C 1
ATOM 1710 O O . GLY A 1 214 ? 100.519 20.985 -79.314 1.00 36.91 214 GLY A O 1
ATOM 1711 N N . ALA A 1 215 ? 100.851 19.531 -77.773 1.00 36.50 215 ALA A N 1
ATOM 1712 C CA . ALA A 1 215 ? 101.350 18.443 -76.949 1.00 36.50 215 ALA A CA 1
ATOM 1713 C C . ALA A 1 215 ? 100.292 18.178 -75.848 1.00 36.50 215 ALA A C 1
ATOM 1715 O O . ALA A 1 215 ? 99.496 19.055 -75.527 1.00 36.50 215 ALA A O 1
ATOM 1716 N N . ALA A 1 216 ? 100.379 16.993 -75.235 1.00 40.72 216 ALA A N 1
ATOM 1717 C CA . ALA A 1 216 ? 99.838 16.627 -73.917 1.00 40.72 216 ALA A CA 1
ATOM 1718 C C . ALA A 1 216 ? 98.316 16.375 -73.784 1.00 40.72 216 ALA A C 1
ATOM 1720 O O . ALA A 1 216 ? 97.527 17.231 -73.406 1.00 40.72 216 ALA A O 1
ATOM 1721 N N . ALA A 1 217 ? 97.941 15.134 -74.106 1.00 46.41 217 ALA A N 1
ATOM 1722 C CA . ALA A 1 217 ? 97.525 14.074 -73.171 1.00 46.41 217 ALA A CA 1
ATOM 1723 C C . ALA A 1 217 ? 96.837 14.428 -71.813 1.00 46.41 217 ALA A C 1
ATOM 1725 O O . ALA A 1 217 ? 97.149 15.432 -71.186 1.00 46.41 217 ALA A O 1
ATOM 1726 N N . PRO A 1 218 ? 95.960 13.523 -71.326 1.00 62.06 218 PRO A N 1
ATOM 1727 C CA . PRO A 1 218 ? 94.761 13.750 -70.492 1.00 62.06 218 PRO A CA 1
ATOM 1728 C C . PRO A 1 218 ? 95.056 13.331 -69.016 1.00 62.06 218 PRO A C 1
ATOM 1730 O O . PRO A 1 218 ? 96.232 13.418 -68.666 1.00 62.06 218 PRO A O 1
ATOM 1733 N N . PRO A 1 219 ? 94.167 12.797 -68.129 1.00 60.44 219 PRO A N 1
ATOM 1734 C CA . PRO A 1 219 ? 92.712 12.515 -68.131 1.00 60.44 219 PRO A CA 1
ATOM 1735 C C . PRO A 1 219 ? 92.073 12.792 -66.712 1.00 60.44 219 PRO A C 1
ATOM 1737 O O . PRO A 1 219 ? 92.542 13.709 -66.048 1.00 60.44 219 PRO A O 1
ATOM 1740 N N . PRO A 1 220 ? 91.170 11.968 -66.121 1.00 57.66 220 PRO A N 1
ATOM 1741 C CA . PRO A 1 220 ? 89.734 11.742 -66.358 1.00 57.66 220 PRO A CA 1
ATOM 1742 C C . PRO A 1 220 ? 88.891 12.003 -65.059 1.00 57.66 220 PRO A C 1
ATOM 1744 O O . PRO A 1 220 ? 89.133 13.020 -64.423 1.00 57.66 220 PRO A O 1
ATOM 1747 N N . PRO A 1 221 ? 87.863 11.205 -64.679 1.00 56.81 221 PRO A N 1
ATOM 1748 C CA . PRO A 1 221 ? 86.469 11.626 -64.522 1.00 56.81 221 PRO A CA 1
ATOM 1749 C C . PRO A 1 221 ? 85.998 11.532 -63.047 1.00 56.81 221 PRO A C 1
ATOM 1751 O O . PRO A 1 221 ? 86.835 11.435 -62.155 1.00 56.81 221 PRO A O 1
ATOM 1754 N N . ALA A 1 222 ? 84.672 11.457 -62.849 1.00 46.84 222 ALA A N 1
ATOM 1755 C CA . ALA A 1 222 ? 83.888 11.188 -61.625 1.00 46.84 222 ALA A CA 1
ATOM 1756 C C . ALA A 1 222 ? 83.083 12.441 -61.216 1.00 46.84 222 ALA A C 1
ATOM 1758 O O . ALA A 1 222 ? 83.636 13.535 -61.178 1.00 46.84 222 ALA A O 1
ATOM 1759 N N . GLU A 1 223 ? 81.768 12.400 -60.998 1.00 46.69 223 GLU A N 1
ATOM 1760 C CA . GLU A 1 223 ? 80.828 11.314 -60.660 1.00 46.69 223 GLU A CA 1
ATOM 1761 C C . GLU A 1 223 ? 79.462 11.531 -61.333 1.00 46.69 223 GLU A C 1
ATOM 1763 O O . GLU A 1 223 ? 79.120 12.702 -61.624 1.00 46.69 223 GLU A O 1
#

Sequence (223 aa):
MSDDNLMMYETQHFGFTPQSCLDGMYNAVQEYIYSMLKAGEDCVLEYVARRSSHSSSLEKVRQGTQLLIDHMKSHLDMTFELIELYIAERVFTVPPGVLLPEDRPHAAPLANDADEERRLNAKLAELRSRHRQEMAIQALLQAELEEQRAALEALEVTERRLDDLKRVWRGSVGTDAPQAFRFALQHAQRLRERAGALHVQRSPAQEPAVSTEGAAAPPPPAE